Protein AF-A0A2Z6CTK1-F1 (afdb_monomer_lite)

pLDDT: mean 81.95, std 15.08, range [40.41, 98.69]

Radius of gyration: 24.87 Å; chains: 1; bounding box: 54×50×70 Å

Foldseek 3Di:
DDDLVNLLVVLLVLLVVVVVVLVVVVVVLVVVLVVLVPDDDPVSVVVNVVVVVVNVLVVQQSVLSNVLSVVSLRLQRDDDPSNVVVCVVPNLVVNLVSNVVSVVSVHHGDPVSVVSNVPPPDFPDAPQDPVVLVLLQQAAEEEAAAPQLCLVVSLLVSQVVNVVVQAQEEEEDQPDDLQQAAPHHYDHDLVRVLVVLVVLLVLLVVLVVCVVPDPDDLVVSQVPDRAYEYEYAALLCLLPRNPPVVSLQSSLVCQLPPCNSNNYHYYQYHHDQDCSSSSVYPPCVVSSQQGWYKYRDWDQDPVPRDIHHPQKIWIDHHRRNDTHIHGHDDDPDRDRHD

Structure (mmCIF, N/CA/C/O backbone):
data_AF-A0A2Z6CTK1-F1
#
_entry.id   AF-A0A2Z6CTK1-F1
#
loop_
_atom_site.group_PDB
_atom_site.id
_atom_site.type_symbol
_atom_site.label_atom_id
_atom_site.label_alt_id
_atom_site.label_comp_id
_atom_site.label_asym_id
_atom_site.label_entity_id
_atom_site.label_seq_id
_atom_site.pdbx_PDB_ins_code
_atom_site.Cartn_x
_atom_site.Cartn_y
_atom_site.Cartn_z
_atom_site.occupancy
_atom_site.B_iso_or_equiv
_atom_site.auth_seq_id
_atom_site.auth_comp_id
_atom_site.auth_asym_id
_atom_site.auth_atom_id
_atom_site.pdbx_PDB_model_num
ATOM 1 N N . MET A 1 1 ? -22.824 1.202 -32.731 1.00 66.12 1 MET A N 1
ATOM 2 C CA . MET A 1 1 ? -21.834 1.029 -31.651 1.00 66.12 1 MET A CA 1
ATOM 3 C C . MET A 1 1 ? -21.600 -0.467 -31.576 1.00 66.12 1 MET A C 1
ATOM 5 O O . MET A 1 1 ? -22.597 -1.174 -31.485 1.00 66.12 1 MET A O 1
ATOM 9 N N . ARG A 1 2 ? -20.366 -0.933 -31.802 1.00 81.44 2 ARG A N 1
ATOM 10 C CA . ARG A 1 2 ? -20.051 -2.375 -31.822 1.00 81.44 2 ARG A CA 1
ATOM 11 C C . ARG A 1 2 ? -20.089 -2.915 -30.396 1.00 81.44 2 ARG A C 1
ATOM 13 O O . ARG A 1 2 ? -19.702 -2.185 -29.480 1.00 81.44 2 ARG A O 1
ATOM 20 N N . ASP A 1 3 ? -20.575 -4.133 -30.204 1.00 83.19 3 ASP A N 1
ATOM 21 C CA . ASP A 1 3 ? -20.484 -4.786 -28.900 1.00 83.19 3 ASP A CA 1
ATOM 22 C C . ASP A 1 3 ? -19.032 -5.215 -28.625 1.00 83.19 3 ASP A C 1
ATOM 24 O O . ASP A 1 3 ? -18.192 -5.280 -29.523 1.00 83.19 3 ASP A O 1
ATOM 28 N N . LYS A 1 4 ? -18.707 -5.483 -27.360 1.00 76.06 4 LYS A N 1
ATOM 29 C CA . LYS A 1 4 ? -17.370 -5.925 -26.961 1.00 76.06 4 LYS A CA 1
ATOM 30 C C . LYS A 1 4 ? -16.999 -7.268 -27.605 1.00 76.06 4 LYS A C 1
ATOM 32 O O . LYS A 1 4 ? -15.831 -7.469 -27.917 1.00 76.06 4 LYS A O 1
ATOM 37 N N . SER A 1 5 ? -17.987 -8.128 -27.851 1.00 78.12 5 SER A N 1
ATOM 38 C CA . SER A 1 5 ? -17.834 -9.381 -28.600 1.00 78.12 5 SER A CA 1
ATOM 39 C C . SER A 1 5 ? -17.397 -9.142 -30.054 1.00 78.12 5 SER A C 1
ATOM 41 O O . SER A 1 5 ? -16.393 -9.705 -30.480 1.00 78.12 5 SER A O 1
ATOM 43 N N . ASP A 1 6 ? -18.033 -8.203 -30.765 1.00 85.12 6 ASP A N 1
ATOM 44 C CA . ASP A 1 6 ? -17.660 -7.830 -32.143 1.00 85.12 6 ASP A CA 1
ATOM 45 C C . ASP A 1 6 ? -16.203 -7.337 -32.245 1.00 85.12 6 ASP A C 1
ATOM 47 O O . ASP A 1 6 ? -15.507 -7.572 -33.235 1.00 85.12 6 ASP A O 1
ATOM 51 N N . TRP A 1 7 ? -15.730 -6.615 -31.224 1.00 86.62 7 TRP A N 1
ATOM 52 C CA . TRP A 1 7 ? -14.347 -6.140 -31.156 1.00 86.62 7 TRP A CA 1
ATOM 53 C C . TRP A 1 7 ? -13.349 -7.273 -30.918 1.00 86.62 7 TRP A C 1
ATOM 55 O O . TRP A 1 7 ? -12.262 -7.251 -31.495 1.00 86.62 7 TRP A O 1
ATOM 65 N N . GLN A 1 8 ? -13.71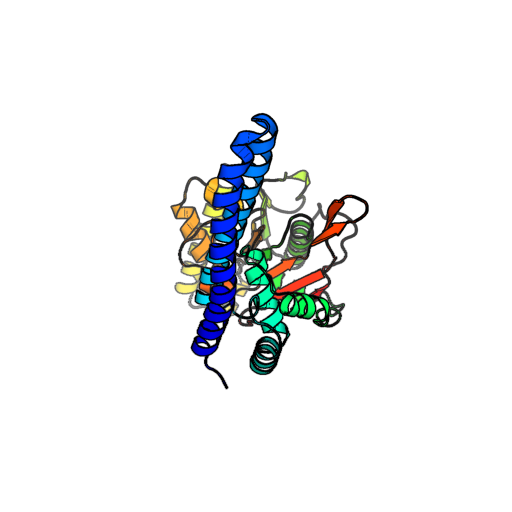6 -8.261 -30.100 1.00 86.38 8 GLN A N 1
ATOM 66 C CA . GLN A 1 8 ? -12.897 -9.449 -29.866 1.00 86.38 8 GLN A CA 1
ATOM 67 C C . GLN A 1 8 ? -12.755 -10.282 -31.138 1.00 86.38 8 GLN A C 1
ATOM 69 O O . GLN A 1 8 ? -11.632 -10.642 -31.479 1.00 86.38 8 GLN A O 1
ATOM 74 N N . ASP A 1 9 ? -13.848 -10.495 -31.873 1.00 84.00 9 ASP A N 1
ATOM 75 C CA . ASP A 1 9 ? -13.833 -11.236 -33.139 1.00 84.00 9 ASP A CA 1
ATOM 76 C C . ASP A 1 9 ? -12.917 -10.557 -34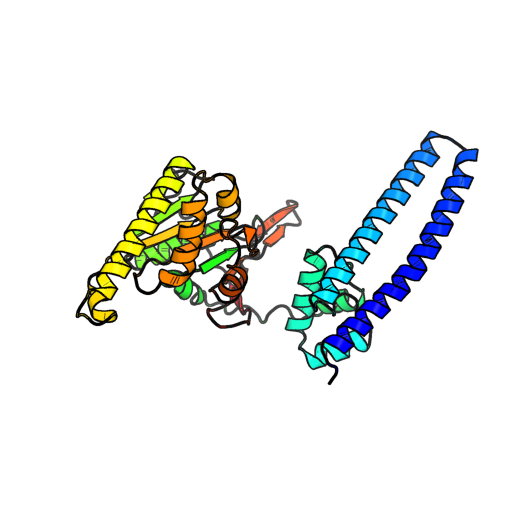.172 1.00 84.00 9 ASP A C 1
ATOM 78 O O . ASP A 1 9 ? -12.046 -11.196 -34.760 1.00 84.00 9 ASP A O 1
ATOM 82 N N . LEU A 1 10 ? -13.006 -9.228 -34.308 1.00 85.75 10 LEU A N 1
ATOM 83 C CA . LEU A 1 10 ? -12.128 -8.454 -35.196 1.00 85.75 10 LEU A CA 1
ATOM 84 C C . LEU A 1 10 ? -10.646 -8.516 -34.806 1.00 85.75 10 LEU A C 1
ATOM 86 O O . LEU A 1 10 ? -9.768 -8.520 -35.674 1.00 85.75 10 LEU A O 1
ATOM 90 N N . ALA A 1 11 ? -10.344 -8.525 -33.509 1.00 83.88 11 ALA A N 1
ATOM 91 C CA . ALA A 1 11 ? -8.974 -8.687 -33.042 1.00 83.88 11 ALA A CA 1
ATOM 92 C C . ALA A 1 11 ? -8.461 -10.109 -33.269 1.00 83.88 11 ALA A C 1
ATOM 94 O O . ALA A 1 11 ? -7.325 -10.268 -33.714 1.00 83.88 11 ALA A O 1
ATOM 95 N N . SER A 1 12 ? -9.289 -11.127 -33.034 1.00 84.12 12 SER A N 1
ATOM 96 C CA . SER A 1 12 ? -8.960 -12.520 -33.341 1.00 84.12 12 SER A CA 1
ATOM 97 C C . SER A 1 12 ? -8.665 -12.708 -34.830 1.00 84.12 12 SER A C 1
ATOM 99 O O . SER A 1 12 ? -7.650 -13.319 -35.172 1.00 84.12 12 SER A O 1
ATOM 101 N N . ASP A 1 13 ? -9.455 -12.094 -35.713 1.00 82.50 13 ASP A N 1
ATOM 102 C CA . ASP A 1 13 ? -9.222 -12.118 -37.159 1.00 82.50 13 ASP A CA 1
ATOM 103 C C . ASP A 1 13 ? -7.880 -11.457 -37.537 1.00 82.50 13 ASP A C 1
ATOM 105 O O . ASP A 1 13 ? -7.093 -12.045 -38.284 1.00 82.50 13 ASP A O 1
ATOM 109 N N . SER A 1 14 ? -7.555 -10.297 -36.946 1.00 78.31 14 SER A N 1
ATOM 110 C CA . SER A 1 14 ? -6.286 -9.566 -37.162 1.00 78.31 14 SER A CA 1
ATOM 111 C C . SER A 1 14 ? -5.042 -10.389 -36.780 1.00 78.31 14 SER A C 1
ATOM 113 O O . SER A 1 14 ? -3.997 -10.336 -37.449 1.00 78.31 14 SER A O 1
ATOM 115 N N . ILE A 1 15 ? -5.141 -11.194 -35.717 1.00 75.25 15 ILE A N 1
ATOM 116 C CA . ILE A 1 15 ? -4.056 -12.090 -35.298 1.00 75.25 15 ILE A CA 1
ATOM 117 C C . ILE A 1 15 ? -4.024 -13.355 -36.160 1.00 75.25 15 ILE A C 1
ATOM 119 O O . ILE A 1 15 ? -2.934 -13.826 -36.493 1.00 75.25 15 ILE A O 1
ATOM 123 N N . SER A 1 16 ? -5.176 -13.879 -36.588 1.00 68.00 16 SER A N 1
ATOM 124 C CA . SER A 1 16 ? -5.254 -15.075 -37.437 1.00 68.00 16 SER A CA 1
ATOM 125 C C . SER A 1 16 ? -4.576 -14.876 -38.803 1.00 68.00 16 SER A C 1
ATOM 127 O O . SER A 1 16 ? -3.823 -15.747 -39.249 1.00 68.00 16 SER A O 1
ATOM 129 N N . GLU A 1 17 ? -4.721 -13.696 -39.422 1.00 63.06 17 GLU A N 1
ATOM 130 C CA . GLU A 1 17 ? -4.018 -13.337 -40.664 1.00 63.06 17 GLU A CA 1
ATOM 131 C C . GLU A 1 17 ? -2.494 -13.287 -40.461 1.00 63.06 17 GLU A C 1
ATOM 133 O O . GLU A 1 17 ? -1.720 -13.753 -41.304 1.00 63.06 17 GLU A O 1
ATOM 138 N N . SER A 1 18 ? -2.053 -12.789 -39.303 1.00 59.19 18 SER A N 1
ATOM 139 C CA . SER A 1 18 ? -0.637 -12.760 -38.912 1.00 59.19 18 SER A CA 1
ATOM 140 C C . SER A 1 18 ? -0.103 -14.171 -38.588 1.00 59.19 18 SER A C 1
ATOM 142 O O . SER A 1 18 ? 1.049 -14.497 -38.889 1.00 59.19 18 SER A O 1
ATOM 144 N N . GLY A 1 19 ? -0.953 -15.049 -38.043 1.00 55.97 19 GLY A N 1
ATOM 145 C CA . GLY A 1 19 ? -0.671 -16.461 -37.770 1.00 55.97 19 GLY A CA 1
ATOM 146 C C . GLY A 1 19 ? -0.542 -17.319 -39.035 1.00 55.97 19 GLY A C 1
ATOM 147 O O . GLY A 1 19 ? 0.335 -18.182 -39.114 1.00 55.97 19 GLY A O 1
ATOM 148 N N . ALA A 1 20 ? -1.333 -17.044 -40.076 1.00 53.44 20 ALA A N 1
ATOM 149 C CA . ALA A 1 20 ? -1.211 -17.713 -41.375 1.00 53.44 20 ALA A CA 1
ATOM 150 C C . ALA A 1 20 ? 0.134 -17.401 -42.063 1.00 53.44 20 ALA A C 1
ATOM 152 O O . ALA A 1 20 ? 0.786 -18.291 -42.618 1.00 53.44 20 ALA A O 1
ATOM 153 N N . GLN A 1 21 ? 0.608 -16.155 -41.955 1.00 54.66 21 GLN A N 1
ATOM 154 C CA . GLN A 1 21 ? 1.947 -15.760 -42.410 1.00 54.66 21 GLN A CA 1
ATOM 155 C C . GLN A 1 21 ? 3.061 -16.431 -41.589 1.00 54.66 21 GLN A C 1
ATOM 157 O O . GLN A 1 21 ? 4.109 -16.786 -42.135 1.00 54.66 21 GLN A O 1
ATOM 162 N N . PHE A 1 22 ? 2.832 -16.664 -40.294 1.00 56.31 22 PHE A N 1
ATOM 163 C CA . PHE A 1 22 ? 3.753 -17.399 -39.427 1.00 56.31 22 PHE A CA 1
ATOM 164 C C . PHE A 1 22 ? 3.861 -18.886 -39.797 1.00 56.31 22 PHE A C 1
ATOM 166 O O . PHE A 1 22 ? 4.975 -19.406 -39.853 1.00 56.31 22 PHE A O 1
ATOM 173 N N . LEU A 1 23 ? 2.755 -19.564 -40.124 1.00 52.44 23 LEU A N 1
ATOM 174 C CA . LEU A 1 23 ? 2.779 -20.958 -40.597 1.00 52.44 23 LEU A CA 1
ATOM 175 C C . LEU A 1 23 ? 3.558 -21.110 -41.916 1.00 52.44 23 LEU A C 1
ATOM 177 O O . LEU A 1 23 ? 4.341 -22.050 -42.071 1.00 52.44 23 LEU A O 1
ATOM 181 N N . LEU A 1 24 ? 3.424 -20.146 -42.832 1.00 51.62 24 LEU A N 1
ATOM 182 C CA . LEU A 1 24 ? 4.237 -20.072 -44.051 1.00 51.62 24 LEU A CA 1
ATOM 183 C C . LEU A 1 24 ? 5.731 -19.877 -43.734 1.00 51.62 24 LEU A C 1
ATOM 185 O O . LEU A 1 24 ? 6.573 -20.599 -44.272 1.00 51.62 24 LEU A O 1
ATOM 189 N N . LEU A 1 25 ? 6.070 -18.986 -42.799 1.00 48.03 25 LEU 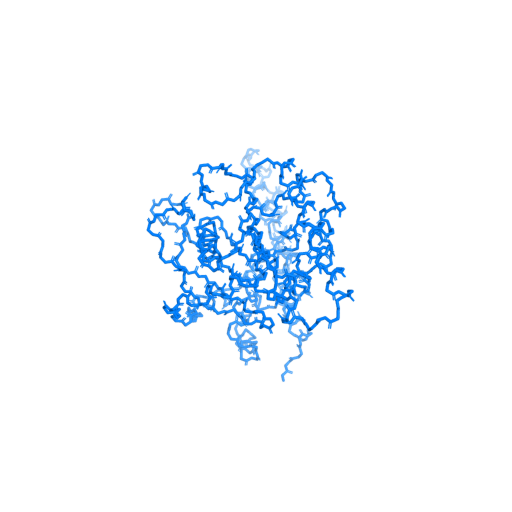A N 1
ATOM 190 C CA . LEU A 1 25 ? 7.444 -18.774 -42.321 1.00 48.03 25 LEU A CA 1
ATOM 191 C C . LEU A 1 25 ? 8.035 -20.020 -41.641 1.00 48.03 25 LEU A C 1
ATOM 193 O O . LEU A 1 25 ? 9.182 -20.372 -41.907 1.00 48.03 25 LEU A O 1
ATOM 197 N N . MET A 1 26 ? 7.253 -20.733 -40.829 1.00 49.78 26 MET A N 1
ATOM 198 C CA . MET A 1 26 ? 7.657 -21.989 -40.188 1.00 49.78 26 MET A CA 1
ATOM 199 C C . MET A 1 26 ? 7.898 -23.108 -41.205 1.00 49.78 26 MET A C 1
ATOM 201 O O . MET A 1 26 ? 8.836 -23.892 -41.043 1.00 49.78 26 MET A O 1
ATOM 205 N N . SER A 1 27 ? 7.113 -23.158 -42.285 1.00 50.22 27 SER A N 1
ATOM 206 C CA . SER A 1 27 ? 7.333 -24.110 -43.379 1.00 50.22 27 SER A CA 1
ATOM 207 C C . SER A 1 27 ? 8.619 -23.803 -44.165 1.00 50.22 27 SER A C 1
ATOM 209 O O . SER A 1 27 ? 9.390 -24.716 -44.465 1.00 50.22 27 SER A O 1
ATOM 211 N N . MET A 1 28 ? 8.932 -22.519 -44.387 1.00 50.12 28 MET A N 1
ATOM 212 C CA . MET A 1 28 ? 10.193 -22.073 -44.995 1.00 50.12 28 MET A CA 1
ATOM 213 C C . MET A 1 28 ? 11.411 -22.327 -44.098 1.00 50.12 28 MET A C 1
ATOM 215 O O . MET A 1 28 ? 12.441 -22.785 -44.583 1.00 50.12 28 MET A O 1
ATOM 219 N N . VAL A 1 29 ? 11.308 -22.061 -42.794 1.00 50.19 29 VAL A N 1
ATOM 220 C CA . VAL A 1 29 ? 12.385 -22.294 -41.813 1.00 50.19 29 VAL A CA 1
ATOM 221 C C . VAL A 1 29 ? 12.682 -23.783 -41.668 1.00 50.19 29 VAL A C 1
ATOM 223 O O . VAL A 1 29 ? 13.848 -24.173 -41.645 1.00 50.19 29 VAL A O 1
ATOM 226 N N . SER A 1 30 ? 11.645 -24.622 -41.661 1.00 52.75 30 SER A N 1
ATOM 227 C CA . SER A 1 30 ? 11.796 -26.083 -41.673 1.00 52.75 30 SER A CA 1
ATOM 228 C C . SER A 1 30 ? 12.491 -26.572 -42.956 1.00 52.75 30 SER A C 1
ATOM 230 O O . SER A 1 30 ? 13.345 -27.459 -42.893 1.00 52.75 30 SER A O 1
ATOM 232 N N . GLY A 1 31 ? 12.197 -25.944 -44.104 1.00 48.59 31 GLY A N 1
ATOM 233 C CA . GLY A 1 31 ? 12.878 -26.177 -45.385 1.00 48.59 31 GLY A CA 1
ATOM 234 C C . GLY A 1 31 ? 14.329 -25.673 -45.439 1.00 48.59 31 GLY A C 1
ATOM 235 O O . GLY A 1 31 ? 15.192 -26.325 -46.016 1.00 48.59 31 GLY A O 1
ATOM 236 N N . MET A 1 32 ? 14.648 -24.540 -44.805 1.00 48.91 32 MET A N 1
ATOM 237 C CA . MET A 1 32 ? 16.018 -24.001 -44.764 1.00 48.91 32 MET A CA 1
ATOM 238 C C . MET A 1 32 ? 16.910 -24.724 -43.750 1.00 48.91 32 MET A C 1
ATOM 240 O O . MET A 1 32 ? 18.093 -24.928 -44.021 1.00 48.91 32 MET A O 1
ATOM 244 N N . ALA A 1 33 ? 16.357 -25.173 -42.620 1.00 46.47 33 ALA A N 1
ATOM 245 C CA . ALA A 1 33 ? 17.077 -26.004 -41.658 1.00 46.47 33 ALA A CA 1
ATOM 246 C C . ALA A 1 33 ? 17.505 -27.344 -42.279 1.00 46.47 33 ALA A C 1
ATOM 248 O O . ALA A 1 33 ? 18.597 -27.820 -41.986 1.00 46.47 33 ALA A O 1
ATOM 249 N N . THR A 1 34 ? 16.710 -27.913 -43.193 1.00 50.97 34 THR A N 1
ATOM 250 C CA . THR A 1 34 ? 17.092 -29.120 -43.949 1.00 50.97 34 THR A CA 1
ATOM 251 C C . THR A 1 34 ? 18.193 -28.855 -44.982 1.00 50.97 34 THR A C 1
ATOM 253 O O . THR A 1 34 ? 19.044 -29.718 -45.185 1.00 50.97 34 THR A O 1
ATOM 256 N N . VAL A 1 35 ? 18.246 -27.662 -45.585 1.00 48.88 35 VAL A N 1
ATOM 257 C CA . VAL A 1 35 ? 19.277 -27.288 -46.577 1.00 48.88 35 VAL A CA 1
ATOM 258 C C . VAL A 1 35 ? 20.602 -26.862 -45.920 1.00 48.88 35 VAL A C 1
ATOM 260 O O . VAL A 1 35 ? 21.671 -27.134 -46.457 1.00 48.88 35 VAL A O 1
ATOM 263 N N . ALA A 1 36 ? 20.582 -26.269 -44.722 1.00 44.59 36 ALA A N 1
ATOM 264 C CA . ALA A 1 36 ? 21.798 -25.852 -44.009 1.00 44.59 36 ALA A CA 1
ATOM 265 C C . ALA A 1 36 ? 22.657 -27.024 -43.477 1.00 44.59 36 ALA A C 1
ATOM 267 O O . ALA A 1 36 ? 23.830 -26.829 -43.143 1.00 44.59 36 ALA A O 1
ATOM 268 N N . PHE A 1 37 ? 22.119 -28.250 -43.450 1.00 47.16 37 PHE A N 1
ATOM 269 C CA . PHE A 1 37 ? 22.859 -29.460 -43.066 1.00 47.16 37 PHE A CA 1
ATOM 270 C C . PHE A 1 37 ? 23.948 -29.881 -44.074 1.00 47.16 37 PHE A C 1
ATOM 272 O O . PHE A 1 37 ? 24.738 -30.769 -43.761 1.00 47.16 37 PHE A O 1
ATOM 279 N N . THR A 1 38 ? 24.052 -29.246 -45.250 1.00 52.81 38 THR A N 1
ATOM 280 C CA . THR A 1 38 ? 25.016 -29.642 -46.296 1.00 52.81 38 THR A CA 1
ATOM 281 C C . THR A 1 38 ? 26.326 -28.836 -46.324 1.00 52.81 38 THR A C 1
ATOM 283 O O . THR A 1 38 ? 27.149 -29.095 -47.197 1.00 52.81 38 THR A O 1
ATOM 286 N N . GLY A 1 39 ? 26.547 -27.862 -45.421 1.00 55.59 39 GLY A N 1
ATOM 287 C CA . GLY A 1 39 ? 27.652 -26.887 -45.561 1.00 55.59 39 GLY A CA 1
ATOM 288 C C . GLY A 1 39 ? 28.666 -26.766 -44.413 1.00 55.59 39 GLY A C 1
ATOM 289 O O . GLY A 1 39 ? 29.862 -26.683 -44.672 1.00 55.59 39 GLY A O 1
ATOM 290 N N . SER A 1 40 ? 28.240 -26.731 -43.144 1.00 51.88 40 SER A N 1
ATOM 291 C CA . SER A 1 40 ? 29.130 -26.829 -41.967 1.00 51.88 40 SER A CA 1
ATOM 292 C C . SER A 1 40 ? 28.310 -26.990 -40.678 1.00 51.88 40 SER A C 1
ATOM 294 O O . SER A 1 40 ? 27.422 -26.191 -40.380 1.00 51.88 40 SER A O 1
ATOM 296 N N . ILE A 1 41 ? 28.605 -28.038 -39.903 1.00 53.47 41 ILE A N 1
ATOM 297 C CA . ILE A 1 41 ? 27.818 -28.464 -38.728 1.00 53.47 41 ILE A CA 1
ATOM 298 C C . ILE A 1 41 ? 27.687 -27.368 -37.640 1.00 53.47 41 ILE A C 1
ATOM 300 O O . ILE A 1 41 ? 26.584 -27.195 -37.122 1.00 53.47 41 ILE A O 1
ATOM 304 N N . PRO A 1 42 ? 28.728 -26.576 -37.298 1.00 56.78 42 PRO A N 1
ATOM 305 C CA . PRO A 1 42 ? 28.611 -25.597 -36.211 1.00 56.78 42 PRO A CA 1
ATOM 306 C C . PRO A 1 42 ? 27.723 -24.389 -36.552 1.00 56.78 42 PRO A C 1
ATOM 308 O O . PRO A 1 42 ? 26.970 -23.921 -35.702 1.00 56.78 42 PRO A O 1
ATOM 311 N N . GLY A 1 43 ? 27.776 -23.894 -37.795 1.00 50.50 43 GLY A N 1
ATOM 312 C CA . GLY A 1 43 ? 26.994 -22.727 -38.225 1.00 50.50 43 GLY A CA 1
ATOM 313 C C . GLY A 1 43 ? 25.504 -23.036 -38.383 1.00 50.50 43 GLY A C 1
ATOM 314 O O . GLY A 1 43 ? 24.659 -22.243 -37.968 1.00 50.50 43 GLY A O 1
ATOM 315 N N . GLY A 1 44 ? 25.180 -24.224 -38.906 1.00 51.31 44 GLY A N 1
ATOM 316 C CA . GLY A 1 44 ? 23.797 -24.683 -39.057 1.00 51.31 44 GLY A CA 1
ATOM 317 C C . GLY A 1 44 ? 23.063 -24.840 -37.722 1.00 51.31 44 GLY A C 1
ATOM 318 O O . GLY A 1 44 ? 21.891 -24.483 -37.625 1.00 51.31 44 GLY A O 1
ATOM 319 N N . LEU A 1 45 ? 23.756 -25.291 -36.669 1.00 55.06 45 LEU A N 1
ATOM 320 C CA . LEU A 1 45 ? 23.174 -25.435 -35.329 1.00 55.06 45 LEU A CA 1
ATOM 321 C C . LEU A 1 45 ? 22.877 -24.086 -34.659 1.00 55.06 45 LEU A C 1
ATOM 323 O O . LEU A 1 45 ? 21.851 -23.955 -33.996 1.00 55.06 45 LEU A O 1
ATOM 327 N N . ILE A 1 46 ? 23.728 -23.073 -34.856 1.00 58.72 46 ILE A N 1
ATOM 328 C CA . ILE A 1 46 ? 23.512 -21.728 -34.295 1.00 58.72 46 ILE A CA 1
ATOM 329 C C . ILE A 1 46 ? 22.318 -21.051 -34.972 1.00 58.72 46 ILE A C 1
ATOM 331 O O . ILE A 1 46 ? 21.422 -20.550 -34.291 1.00 58.72 46 ILE A O 1
ATOM 335 N N . VAL A 1 47 ? 22.273 -21.073 -36.307 1.00 57.97 47 VAL A N 1
ATOM 336 C CA . VAL A 1 47 ? 21.161 -20.486 -37.069 1.00 57.97 47 VAL A CA 1
ATOM 337 C C . VAL A 1 47 ? 19.862 -21.247 -36.791 1.00 57.97 47 VAL A C 1
ATOM 339 O O . VAL A 1 47 ? 18.835 -20.624 -36.536 1.00 57.97 47 VAL A O 1
ATOM 342 N N . GLY A 1 48 ? 19.909 -22.582 -36.747 1.00 56.22 48 GLY A N 1
ATOM 343 C CA . GLY A 1 48 ? 18.762 -23.416 -36.387 1.00 56.22 48 GLY A CA 1
ATOM 344 C C . GLY A 1 48 ? 18.242 -23.132 -34.976 1.00 56.22 48 GLY A C 1
ATOM 345 O O . GLY A 1 48 ? 17.042 -22.940 -34.795 1.00 56.22 48 GLY A O 1
ATOM 346 N N . GLY A 1 49 ? 19.132 -23.024 -33.985 1.00 58.16 49 GLY A N 1
ATOM 347 C CA . GLY A 1 49 ? 18.767 -22.687 -32.606 1.00 58.16 49 GLY A CA 1
ATOM 348 C C . GLY A 1 49 ? 18.142 -21.295 -32.473 1.00 58.16 49 GLY A C 1
ATOM 349 O O . GLY A 1 49 ? 17.133 -21.137 -31.786 1.00 58.16 49 GLY A O 1
ATOM 350 N N . TRP A 1 50 ? 18.681 -20.296 -33.178 1.00 60.81 50 TRP A N 1
ATOM 351 C CA . TRP A 1 50 ? 18.119 -18.942 -33.204 1.00 60.81 50 TRP A CA 1
ATOM 352 C C . TRP A 1 50 ? 16.730 -18.895 -33.857 1.00 60.81 50 TRP A C 1
ATOM 354 O O . TRP A 1 50 ? 15.823 -18.251 -33.332 1.00 60.81 50 TRP A O 1
ATOM 364 N N . LEU A 1 51 ? 16.526 -19.632 -34.954 1.00 57.06 51 LEU A N 1
ATOM 365 C CA . LEU A 1 51 ? 15.226 -19.728 -35.625 1.00 57.06 51 LEU A CA 1
ATOM 366 C C . LEU A 1 51 ? 14.173 -20.434 -34.756 1.00 57.06 51 LEU A C 1
ATOM 368 O O . LEU A 1 51 ? 13.034 -19.975 -34.688 1.00 57.06 51 LEU A O 1
ATOM 372 N N . VAL A 1 52 ? 14.552 -21.498 -34.039 1.00 62.81 52 VAL A N 1
ATOM 373 C CA . VAL A 1 52 ? 13.673 -22.165 -33.061 1.00 62.81 52 VAL A CA 1
ATOM 374 C C . VAL A 1 52 ? 13.320 -21.221 -31.911 1.00 62.81 52 VAL A C 1
ATOM 376 O O . VAL A 1 52 ? 12.157 -21.136 -31.523 1.00 62.81 52 VAL A O 1
ATOM 379 N N . HIS A 1 53 ? 14.289 -20.462 -31.397 1.00 66.75 53 HIS A N 1
ATOM 380 C CA . HIS A 1 53 ? 14.039 -19.466 -30.356 1.00 66.75 53 HIS A CA 1
ATOM 381 C C . HIS A 1 53 ? 13.049 -18.382 -30.817 1.00 66.75 53 HIS A C 1
ATOM 383 O O . HIS A 1 53 ? 12.106 -18.065 -30.092 1.00 66.75 53 HIS A O 1
ATOM 389 N N . LEU A 1 54 ? 13.207 -17.860 -32.039 1.00 64.44 54 LEU A N 1
ATOM 390 C CA . LEU A 1 54 ? 12.265 -16.902 -32.628 1.00 64.44 54 LEU A CA 1
ATOM 391 C C . LEU A 1 54 ? 10.860 -17.486 -32.802 1.00 64.44 54 LEU A C 1
ATOM 393 O O . LEU A 1 54 ? 9.875 -16.795 -32.542 1.00 64.44 54 LEU A O 1
ATOM 397 N N . ALA A 1 55 ? 10.762 -18.750 -33.218 1.00 59.97 55 ALA A N 1
ATOM 398 C CA . ALA A 1 55 ? 9.488 -19.443 -33.362 1.00 59.97 55 ALA A CA 1
ATOM 399 C C . ALA A 1 55 ? 8.769 -19.605 -32.015 1.00 59.97 55 ALA A C 1
ATOM 401 O O . ALA A 1 55 ? 7.578 -19.317 -31.923 1.00 59.97 55 ALA A O 1
ATOM 402 N N . ILE A 1 56 ? 9.495 -20.000 -30.963 1.00 64.50 56 ILE A N 1
ATOM 403 C CA . ILE A 1 56 ? 8.955 -20.122 -29.600 1.00 64.50 56 ILE A CA 1
ATOM 404 C C . ILE A 1 56 ? 8.497 -18.758 -29.078 1.00 64.50 56 ILE A C 1
ATOM 406 O O . ILE A 1 56 ? 7.402 -18.651 -28.529 1.00 64.50 56 ILE A O 1
ATOM 410 N N . LYS A 1 57 ? 9.303 -17.708 -29.282 1.00 69.88 57 LYS A N 1
ATOM 411 C CA . LYS A 1 57 ? 8.957 -16.347 -28.859 1.00 69.88 57 LYS A CA 1
ATOM 412 C C . LYS A 1 57 ? 7.662 -15.868 -29.524 1.00 69.88 57 LYS A C 1
ATOM 414 O O . LYS A 1 57 ? 6.744 -15.456 -28.823 1.00 69.88 57 LYS A O 1
ATOM 419 N N . ARG A 1 58 ? 7.543 -16.017 -30.848 1.00 66.69 58 ARG A N 1
ATOM 420 C CA . ARG A 1 58 ? 6.319 -15.651 -31.584 1.00 66.69 58 ARG A CA 1
ATOM 421 C C . ARG A 1 58 ? 5.106 -16.505 -31.215 1.00 66.69 58 ARG A C 1
ATOM 423 O O . ARG A 1 58 ? 4.000 -15.982 -31.155 1.00 66.69 58 ARG A O 1
ATOM 430 N N . ALA A 1 59 ? 5.291 -17.798 -30.942 1.00 65.75 59 ALA A N 1
ATOM 431 C CA . ALA A 1 59 ? 4.205 -18.658 -30.473 1.00 65.75 59 ALA A CA 1
ATOM 432 C C . ALA A 1 59 ? 3.687 -18.212 -29.095 1.00 65.75 59 ALA A C 1
ATOM 434 O O . ALA A 1 59 ? 2.479 -18.188 -28.870 1.00 65.75 59 ALA A O 1
ATOM 435 N N . SER A 1 60 ? 4.589 -17.806 -28.196 1.00 69.06 60 SER A N 1
ATOM 436 C CA . SER A 1 60 ? 4.212 -17.225 -26.906 1.00 69.06 60 SER A CA 1
ATOM 437 C C . SER A 1 60 ? 3.451 -15.909 -27.077 1.00 69.06 60 SER A C 1
ATOM 439 O O . SER A 1 60 ? 2.432 -15.721 -26.423 1.00 69.06 60 SER A O 1
ATOM 441 N N . GLU A 1 61 ? 3.911 -15.019 -27.962 1.00 72.31 61 GLU A N 1
ATOM 442 C CA . GLU A 1 61 ? 3.240 -13.744 -28.263 1.00 72.31 61 GLU A CA 1
ATOM 443 C C . GLU A 1 61 ? 1.817 -13.972 -28.808 1.00 72.31 61 GLU A C 1
ATOM 445 O O . GLU A 1 61 ? 0.881 -13.299 -28.375 1.00 72.31 61 GLU A O 1
ATOM 450 N N . TYR A 1 62 ? 1.630 -14.962 -29.689 1.00 73.62 62 TYR A N 1
ATOM 451 C CA . TYR A 1 62 ? 0.316 -15.348 -30.221 1.00 73.62 62 TYR A CA 1
ATOM 452 C C . TYR A 1 62 ? -0.635 -15.827 -29.112 1.00 73.62 62 TYR A C 1
ATOM 454 O O . TYR A 1 62 ? -1.746 -15.316 -28.981 1.00 73.62 62 TYR A O 1
ATOM 462 N N . VAL A 1 63 ? -0.184 -16.768 -28.274 1.00 72.06 63 VAL A N 1
ATOM 463 C CA . VAL A 1 63 ? -0.991 -17.317 -27.169 1.00 72.06 63 VAL A CA 1
ATOM 464 C C . VAL A 1 63 ? -1.359 -16.229 -26.159 1.00 72.06 63 VAL A C 1
ATOM 466 O O . VAL A 1 63 ? -2.505 -16.154 -25.717 1.00 72.06 63 VAL A O 1
ATOM 469 N N . ASN A 1 64 ? -0.409 -15.358 -25.815 1.00 78.12 64 ASN A N 1
ATOM 470 C CA . ASN A 1 64 ? -0.652 -14.242 -24.904 1.00 78.12 64 ASN A CA 1
ATOM 471 C C . ASN A 1 64 ? -1.696 -13.275 -25.472 1.00 78.12 64 ASN A C 1
ATOM 473 O O . ASN A 1 64 ? -2.575 -12.830 -24.735 1.00 78.12 64 ASN A O 1
ATOM 477 N N . SER A 1 65 ? -1.648 -13.019 -26.780 1.00 80.06 65 SER A N 1
ATOM 478 C CA . SER A 1 65 ? -2.589 -12.120 -27.445 1.00 80.06 65 SER A CA 1
ATOM 479 C C . SER A 1 65 ? -4.003 -12.717 -27.527 1.00 80.06 65 SER A C 1
ATOM 481 O O . SER A 1 65 ? -4.969 -12.002 -27.278 1.00 80.06 65 SER A O 1
ATOM 483 N N . GLU A 1 66 ? -4.166 -14.030 -27.749 1.00 77.75 66 GLU A N 1
ATOM 484 C CA . GLU A 1 66 ? -5.486 -14.684 -27.637 1.00 77.75 66 GLU A CA 1
ATOM 485 C C . GLU A 1 66 ? -6.052 -14.602 -26.211 1.00 77.75 66 GLU A C 1
ATOM 487 O O . GLU A 1 66 ? -7.233 -14.303 -26.016 1.00 77.75 66 GLU A O 1
ATOM 492 N N . ILE A 1 67 ? -5.207 -14.809 -25.195 1.00 75.06 67 ILE A N 1
ATOM 493 C CA . ILE A 1 67 ? -5.604 -14.660 -23.787 1.00 75.06 67 ILE A CA 1
ATOM 494 C C . ILE A 1 67 ? -6.007 -13.209 -23.488 1.00 75.06 67 ILE A C 1
ATOM 496 O O . ILE A 1 67 ? -6.981 -12.978 -22.767 1.00 75.06 67 ILE A O 1
ATOM 500 N N . ALA A 1 68 ? -5.276 -12.231 -24.025 1.00 76.56 68 ALA A N 1
ATOM 501 C CA . ALA A 1 68 ? -5.572 -10.811 -23.868 1.00 76.56 68 ALA A CA 1
ATOM 502 C C . ALA A 1 68 ? -6.902 -10.434 -24.543 1.00 76.56 68 ALA A C 1
ATOM 504 O O . ALA A 1 68 ? -7.756 -9.820 -23.897 1.00 76.56 68 ALA A O 1
ATOM 505 N N . ILE A 1 69 ? -7.144 -10.895 -25.775 1.00 84.88 69 ILE A N 1
ATOM 506 C CA . ILE A 1 69 ? -8.417 -10.695 -26.484 1.00 84.88 69 ILE A CA 1
ATOM 507 C C . ILE A 1 69 ? -9.575 -11.329 -25.714 1.00 84.88 69 ILE A C 1
ATOM 509 O O . ILE A 1 69 ? -10.590 -10.668 -25.494 1.00 84.88 69 ILE A O 1
ATOM 513 N N . ALA A 1 70 ? -9.424 -12.560 -25.217 1.00 74.19 70 ALA A N 1
ATOM 514 C CA . ALA A 1 70 ? -10.457 -13.233 -24.425 1.00 74.19 70 ALA A CA 1
ATOM 515 C C . ALA A 1 70 ? -10.803 -12.473 -23.129 1.00 74.19 70 ALA A C 1
ATOM 517 O O . ALA A 1 70 ? -11.932 -12.537 -22.642 1.00 74.19 70 ALA A O 1
ATOM 518 N N . ARG A 1 71 ? -9.849 -11.705 -22.584 1.00 79.56 71 ARG A N 1
ATOM 519 C CA . ARG A 1 71 ? -10.044 -10.798 -21.436 1.00 79.56 71 ARG A CA 1
ATOM 520 C C . ARG A 1 71 ? -10.604 -9.428 -21.826 1.00 79.56 71 ARG A C 1
ATOM 522 O O . ARG A 1 71 ? -10.884 -8.612 -20.950 1.00 79.56 71 ARG A O 1
ATOM 529 N N . GLY A 1 72 ? -10.790 -9.181 -23.117 1.00 78.81 72 GLY A N 1
ATOM 530 C CA . GLY A 1 72 ? -11.307 -7.931 -23.655 1.00 78.81 72 GLY A CA 1
ATOM 531 C C . GLY A 1 72 ? -10.254 -6.841 -23.823 1.00 78.81 72 GLY A C 1
ATOM 532 O O . GLY A 1 72 ? -10.644 -5.690 -23.977 1.00 78.81 72 GLY A O 1
ATOM 533 N N . LEU A 1 73 ? -8.962 -7.185 -23.788 1.00 85.06 73 LEU A N 1
ATOM 534 C CA . LEU A 1 73 ? -7.848 -6.292 -24.115 1.00 85.06 73 LEU A CA 1
ATOM 535 C C . LEU A 1 73 ? -7.618 -6.353 -25.624 1.00 85.06 73 LEU A C 1
ATOM 537 O O . LEU A 1 73 ? -6.733 -7.041 -26.117 1.00 85.06 73 LEU A O 1
ATOM 541 N N . VAL A 1 74 ? -8.482 -5.688 -26.372 1.00 89.62 74 VAL A N 1
ATOM 542 C CA . VAL A 1 74 ? -8.523 -5.741 -27.837 1.00 89.62 74 VAL A CA 1
ATOM 543 C C . VAL A 1 74 ? -7.545 -4.773 -28.537 1.00 89.62 74 VAL A C 1
ATOM 545 O O . VAL A 1 74 ? -6.937 -5.177 -29.532 1.00 89.62 74 VAL A O 1
ATOM 548 N N . PRO A 1 75 ? -7.332 -3.522 -28.076 1.00 89.19 75 PRO A N 1
ATOM 549 C CA . PRO A 1 75 ? -6.756 -2.482 -28.933 1.00 89.19 75 PRO A CA 1
ATOM 550 C C . PRO A 1 75 ? -5.294 -2.706 -29.336 1.00 89.19 75 PRO A C 1
ATOM 552 O O . PRO A 1 75 ? -4.888 -2.223 -30.388 1.00 89.19 75 PRO A O 1
ATOM 555 N N . HIS A 1 76 ? -4.531 -3.504 -28.583 1.00 87.81 76 HIS A N 1
ATOM 556 C CA . HIS A 1 76 ? -3.126 -3.811 -28.881 1.00 87.81 76 HIS A CA 1
ATOM 557 C C . HIS A 1 76 ? -2.880 -4.463 -30.253 1.00 87.81 76 HIS A C 1
ATOM 559 O O . HIS A 1 76 ? -1.772 -4.366 -30.774 1.00 87.81 76 HIS A O 1
ATOM 565 N N . VAL A 1 77 ? -3.892 -5.095 -30.861 1.00 89.19 77 VAL A N 1
ATOM 566 C CA . VAL A 1 77 ? -3.788 -5.724 -32.194 1.00 89.19 77 VAL A CA 1
ATOM 567 C C . VAL A 1 77 ? -4.650 -5.068 -33.271 1.00 89.19 77 VAL A C 1
ATOM 569 O O . VAL A 1 77 ? -4.609 -5.486 -34.436 1.00 89.19 77 VAL A O 1
ATOM 572 N N . LEU A 1 78 ? -5.424 -4.039 -32.913 1.00 89.31 78 LEU A N 1
ATOM 573 C CA . LEU A 1 78 ? -6.201 -3.273 -33.882 1.00 89.31 78 LEU A CA 1
ATOM 574 C C . LEU A 1 78 ? -5.271 -2.386 -34.719 1.00 89.31 78 LEU A C 1
ATOM 576 O O . LEU A 1 78 ? -4.200 -1.972 -34.274 1.00 89.31 78 LEU A O 1
ATOM 580 N N . LYS A 1 79 ? -5.682 -2.125 -35.962 1.00 89.19 79 LYS A N 1
ATOM 581 C CA . LYS A 1 79 ? -4.927 -1.336 -36.944 1.00 89.19 79 LYS A CA 1
ATOM 582 C C . LYS A 1 79 ? -5.837 -0.329 -37.644 1.00 89.19 79 LYS A C 1
ATOM 584 O O . LYS A 1 79 ? -7.039 -0.570 -37.810 1.00 89.19 79 LYS A O 1
ATOM 589 N N . GLY A 1 80 ? -5.260 0.788 -38.073 1.00 88.31 80 GLY A N 1
ATOM 590 C CA . GLY A 1 80 ? -5.881 1.816 -38.896 1.00 88.31 80 GLY A CA 1
ATOM 591 C C . GLY A 1 80 ? -7.228 2.299 -38.358 1.00 88.31 80 GLY A C 1
ATOM 592 O O . GLY A 1 80 ? -7.340 2.819 -37.250 1.00 88.31 80 GLY A O 1
ATOM 593 N N . GLN A 1 81 ? -8.273 2.147 -39.171 1.00 86.19 81 GLN A N 1
ATOM 594 C CA . GLN A 1 81 ? -9.601 2.671 -38.859 1.00 86.19 81 GLN A CA 1
ATOM 595 C C . GLN A 1 81 ? -10.287 1.934 -37.698 1.00 86.19 81 GLN A C 1
ATOM 597 O O . GLN A 1 81 ? -11.024 2.562 -36.945 1.00 86.19 81 GLN A O 1
ATOM 602 N N . ASN A 1 82 ? -9.996 0.645 -37.493 1.00 88.31 82 ASN A N 1
ATOM 603 C CA . ASN A 1 82 ? -10.571 -0.121 -36.383 1.00 88.31 82 ASN A CA 1
ATOM 604 C C . ASN A 1 82 ? -10.067 0.384 -35.025 1.00 88.31 82 ASN A C 1
ATOM 606 O O . ASN A 1 82 ? -10.857 0.490 -34.093 1.00 88.31 82 ASN A O 1
ATOM 610 N N . LEU A 1 83 ? -8.782 0.746 -34.929 1.00 87.88 83 LEU A N 1
ATOM 611 C CA . LEU A 1 83 ? -8.221 1.331 -33.710 1.00 87.88 83 LEU A CA 1
ATOM 612 C C . LEU A 1 83 ? -8.843 2.706 -33.423 1.00 87.88 83 LEU A C 1
ATOM 614 O O . LEU A 1 83 ? -9.289 2.954 -32.309 1.00 87.88 83 LEU A O 1
ATOM 618 N N . LYS A 1 84 ? -8.978 3.557 -34.448 1.00 86.38 84 LYS A N 1
ATOM 619 C CA . LYS A 1 84 ? -9.614 4.884 -34.322 1.00 86.38 84 LYS A CA 1
ATOM 620 C C . LYS A 1 84 ? -11.093 4.807 -33.937 1.00 86.38 84 LYS A C 1
ATOM 622 O O . LYS A 1 84 ? -11.597 5.649 -33.198 1.00 86.38 84 LYS A O 1
ATOM 627 N N . GLU A 1 85 ? -11.818 3.817 -34.451 1.00 87.31 85 GLU A N 1
ATOM 628 C CA . GLU A 1 85 ? -13.220 3.586 -34.094 1.00 87.31 85 GLU A CA 1
ATOM 629 C C . GLU A 1 85 ? -13.366 3.059 -32.661 1.00 87.31 85 GLU A C 1
ATOM 631 O O . GLU A 1 85 ? -14.277 3.494 -31.952 1.00 87.31 85 GLU A O 1
ATOM 636 N N . TYR A 1 86 ? -12.452 2.189 -32.220 1.00 84.62 86 TYR A N 1
ATOM 637 C CA . TYR A 1 86 ? -12.381 1.716 -30.836 1.00 84.62 86 TYR A CA 1
ATOM 638 C C . TYR A 1 86 ? -12.084 2.869 -29.871 1.00 84.62 86 TYR A C 1
ATOM 640 O O . TYR A 1 86 ? -12.820 3.080 -28.907 1.00 84.62 86 TYR A O 1
ATOM 648 N N . GLU A 1 87 ? -11.075 3.678 -30.194 1.00 84.62 87 GLU A N 1
ATOM 649 C CA . GLU A 1 87 ? -10.692 4.879 -29.450 1.00 84.62 87 GLU A CA 1
ATOM 650 C C . GLU A 1 87 ? -11.860 5.864 -29.335 1.00 84.62 87 GLU A C 1
ATOM 652 O O . GLU A 1 87 ? -12.183 6.336 -28.248 1.00 84.62 87 GLU A O 1
ATOM 657 N N . LYS A 1 88 ? -12.574 6.125 -30.435 1.00 84.69 88 LYS A N 1
ATOM 658 C CA . LYS A 1 88 ? -13.756 6.997 -30.431 1.00 84.69 88 LYS A CA 1
ATOM 659 C C . LYS A 1 88 ? -14.894 6.452 -29.562 1.00 84.69 88 LYS A C 1
ATOM 661 O O . LYS A 1 88 ? -15.700 7.233 -29.058 1.00 84.69 88 LYS A O 1
ATOM 666 N N . GLN A 1 89 ? -15.003 5.130 -29.433 1.00 83.69 89 GLN A N 1
ATOM 667 C CA . GLN A 1 89 ? -16.071 4.475 -28.684 1.00 83.69 89 GLN A CA 1
ATOM 668 C C . GLN A 1 89 ? -15.781 4.406 -27.177 1.00 83.69 89 GLN A C 1
ATOM 670 O O . GLN A 1 89 ? -16.705 4.604 -26.387 1.00 83.69 89 GLN A O 1
ATOM 675 N N . TYR A 1 90 ? -14.536 4.134 -26.782 1.00 80.88 90 TYR A N 1
ATOM 676 C CA . TYR A 1 90 ? -14.157 3.890 -25.382 1.00 80.88 90 TYR A CA 1
ATOM 677 C C . TYR A 1 90 ? -13.270 4.980 -24.767 1.00 80.88 90 TYR A C 1
ATOM 679 O O . TYR A 1 90 ? -13.105 5.014 -23.550 1.00 80.88 90 TYR A O 1
ATOM 687 N N . GLY A 1 91 ? -12.754 5.898 -25.580 1.00 77.81 91 GLY A N 1
ATOM 688 C CA . GLY A 1 91 ? -11.835 6.957 -25.176 1.00 77.81 91 GLY A CA 1
ATOM 689 C C . GLY A 1 91 ? -10.367 6.547 -25.307 1.00 77.81 91 GLY A C 1
ATOM 690 O O . GLY A 1 91 ? -10.004 5.376 -25.155 1.00 77.81 91 GLY A O 1
ATOM 691 N N . ILE A 1 92 ? -9.511 7.538 -25.569 1.00 79.50 92 ILE A N 1
ATOM 692 C CA . ILE A 1 92 ? -8.066 7.352 -25.756 1.00 79.50 92 ILE A CA 1
ATOM 693 C C . ILE A 1 92 ? -7.376 6.789 -24.508 1.00 79.50 92 ILE A C 1
ATOM 695 O O . ILE A 1 92 ? -6.534 5.909 -24.627 1.00 79.50 92 ILE A O 1
ATOM 699 N N . GLU A 1 93 ? -7.793 7.201 -23.308 1.00 70.56 93 GLU A N 1
ATOM 700 C CA . GLU A 1 93 ? -7.194 6.749 -22.042 1.00 70.56 93 GLU A CA 1
ATOM 701 C C . GLU A 1 93 ? -7.446 5.258 -21.773 1.00 70.56 93 GLU A C 1
ATOM 703 O O . GLU A 1 93 ? -6.530 4.519 -21.409 1.00 70.56 93 GLU A O 1
ATOM 708 N N . VAL A 1 94 ? -8.682 4.795 -22.001 1.00 76.81 94 VAL A N 1
ATOM 709 C CA . VAL A 1 94 ? -9.049 3.375 -21.874 1.00 76.81 94 VAL A CA 1
ATOM 710 C C . VAL A 1 94 ? -8.303 2.552 -22.917 1.00 76.81 94 VAL A C 1
ATOM 712 O O . VAL A 1 94 ? -7.763 1.495 -22.601 1.00 76.81 94 VAL A O 1
ATOM 715 N N . THR A 1 95 ? -8.220 3.072 -24.140 1.00 80.00 95 THR A N 1
ATOM 716 C CA . THR A 1 95 ? -7.530 2.420 -25.256 1.00 80.00 95 THR A CA 1
ATOM 717 C C . THR A 1 95 ? -6.035 2.264 -24.968 1.00 80.00 95 THR A C 1
ATOM 719 O O . THR A 1 95 ? -5.520 1.155 -25.068 1.00 80.00 95 THR A O 1
ATOM 722 N N . ALA A 1 96 ? -5.356 3.326 -24.524 1.00 78.94 96 ALA A N 1
ATOM 723 C CA . ALA A 1 96 ? -3.943 3.298 -24.144 1.00 78.94 96 ALA A CA 1
ATOM 724 C C . ALA A 1 96 ? -3.679 2.337 -22.973 1.00 78.94 96 ALA A C 1
ATOM 726 O O . ALA A 1 96 ? -2.806 1.478 -23.068 1.00 78.94 96 ALA A O 1
ATOM 727 N N . THR A 1 97 ? -4.500 2.393 -21.917 1.00 76.25 97 THR A N 1
ATOM 728 C CA . THR A 1 97 ? -4.369 1.499 -20.752 1.00 76.25 97 THR A CA 1
ATOM 729 C C . THR A 1 97 ? -4.509 0.025 -21.144 1.00 76.25 97 THR A C 1
ATOM 731 O O . THR A 1 97 ? -3.770 -0.833 -20.658 1.00 76.25 97 THR A O 1
ATOM 734 N N . GLU A 1 98 ? -5.457 -0.302 -22.027 1.00 81.94 98 GLU A N 1
ATOM 735 C CA . GLU A 1 98 ? -5.648 -1.672 -22.509 1.00 81.94 98 GLU A CA 1
ATOM 736 C C . GLU A 1 98 ? -4.488 -2.142 -23.406 1.00 81.94 98 GLU A C 1
ATOM 738 O O . GLU A 1 98 ? -4.125 -3.320 -23.346 1.00 81.94 98 GLU A O 1
ATOM 743 N N . ILE A 1 99 ? -3.874 -1.242 -24.188 1.00 83.00 99 ILE A N 1
ATOM 744 C CA . ILE A 1 99 ? -2.665 -1.536 -24.976 1.00 83.00 99 ILE A CA 1
ATOM 745 C C . ILE A 1 99 ? -1.470 -1.803 -24.048 1.00 83.00 99 ILE A C 1
ATOM 747 O O . ILE A 1 99 ? -0.802 -2.825 -24.206 1.00 83.00 99 ILE A O 1
ATOM 751 N N . GLU A 1 100 ? -1.231 -0.948 -23.050 1.00 78.69 100 GLU A N 1
ATOM 752 C CA . GLU A 1 100 ? -0.151 -1.119 -22.066 1.00 78.69 100 GLU A CA 1
ATOM 753 C C . GLU A 1 100 ? -0.320 -2.413 -21.264 1.00 78.69 100 GLU A C 1
ATOM 755 O O . GLU A 1 100 ? 0.617 -3.200 -21.138 1.00 78.69 100 GLU A O 1
ATOM 760 N N . THR A 1 101 ? -1.541 -2.699 -20.801 1.00 73.56 101 THR A N 1
ATOM 761 C CA . THR A 1 101 ? -1.845 -3.933 -20.059 1.00 73.56 101 THR A CA 1
ATOM 762 C C . THR A 1 101 ? -1.584 -5.178 -20.913 1.00 73.56 101 THR A C 1
ATOM 764 O O . THR A 1 101 ? -1.091 -6.190 -20.413 1.00 73.56 101 THR A O 1
ATOM 767 N N . ALA A 1 102 ? -1.895 -5.136 -22.212 1.00 76.81 102 ALA A N 1
ATOM 768 C CA . ALA A 1 102 ? -1.580 -6.235 -23.119 1.00 76.81 102 ALA A CA 1
ATOM 769 C C . ALA A 1 102 ? -0.063 -6.368 -23.357 1.00 76.81 102 ALA A C 1
ATOM 771 O O . ALA A 1 102 ? 0.457 -7.487 -23.368 1.00 76.81 102 ALA A O 1
ATOM 772 N N . ALA A 1 103 ? 0.664 -5.254 -23.477 1.00 75.31 103 ALA A N 1
ATOM 773 C CA . ALA A 1 103 ? 2.122 -5.252 -23.604 1.00 75.31 103 ALA A CA 1
ATOM 774 C C . ALA A 1 103 ? 2.810 -5.854 -22.362 1.00 75.31 103 ALA A C 1
ATOM 776 O O . ALA A 1 103 ? 3.723 -6.672 -22.494 1.00 75.31 103 ALA A O 1
ATOM 777 N N . GLU A 1 104 ? 2.327 -5.535 -21.157 1.00 75.62 104 GLU A N 1
ATOM 778 C CA . GLU A 1 104 ? 2.809 -6.112 -19.891 1.00 75.62 104 GLU A CA 1
ATOM 779 C C . GLU A 1 104 ? 2.556 -7.625 -19.785 1.00 75.62 104 GLU A C 1
ATOM 781 O O . GLU A 1 104 ? 3.339 -8.349 -19.167 1.00 75.62 104 GLU A O 1
ATOM 786 N N . LEU A 1 105 ? 1.502 -8.131 -20.435 1.00 73.88 105 LEU A N 1
ATOM 787 C CA . LEU A 1 105 ? 1.236 -9.568 -20.574 1.00 73.88 105 LEU A CA 1
ATOM 788 C C . LEU A 1 105 ? 2.139 -10.251 -21.618 1.00 73.88 105 LEU A C 1
ATOM 790 O O . LEU A 1 105 ? 1.988 -11.447 -21.874 1.00 73.88 105 LEU A O 1
ATOM 794 N N . GLY A 1 106 ? 3.082 -9.518 -22.216 1.00 71.25 106 GLY A N 1
ATOM 795 C CA . GLY A 1 106 ? 3.981 -10.023 -23.247 1.00 71.25 106 GLY A CA 1
ATOM 796 C C . GLY A 1 106 ? 3.285 -10.244 -24.588 1.00 71.25 106 GLY A C 1
ATOM 797 O O . GLY A 1 106 ? 3.680 -11.148 -25.328 1.00 71.25 106 GLY A O 1
ATOM 798 N N . CYS A 1 107 ? 2.227 -9.480 -24.878 1.00 78.75 107 CYS A N 1
ATOM 799 C CA . CYS A 1 107 ? 1.586 -9.468 -26.192 1.00 78.75 107 CYS A CA 1
ATOM 800 C C . CYS A 1 107 ? 2.361 -8.553 -27.148 1.00 78.75 107 CYS A C 1
ATOM 802 O O . CYS A 1 107 ? 2.986 -7.575 -26.734 1.00 78.75 107 CYS A O 1
ATOM 804 N N . SER A 1 108 ? 2.296 -8.847 -28.445 1.00 79.56 108 SER A N 1
ATOM 805 C CA . SER A 1 108 ? 2.825 -7.946 -29.469 1.00 79.56 108 SER A CA 1
ATOM 806 C C . SER A 1 108 ? 1.866 -6.776 -29.689 1.00 79.56 108 SER A C 1
ATOM 808 O O . SER A 1 108 ? 0.678 -7.002 -29.918 1.00 79.56 108 SER A O 1
ATOM 810 N N . VAL A 1 109 ? 2.383 -5.549 -29.675 1.00 80.75 109 VAL A N 1
ATOM 811 C CA . VAL A 1 109 ? 1.610 -4.331 -29.953 1.00 80.75 109 VAL A CA 1
ATOM 812 C C . VAL A 1 109 ? 1.739 -3.970 -31.436 1.00 80.75 109 VAL A C 1
ATOM 814 O O . VAL A 1 109 ? 2.830 -4.045 -32.008 1.00 80.75 109 VAL A O 1
ATOM 817 N N . SER A 1 110 ? 0.626 -3.632 -32.088 1.00 85.38 110 SER A N 1
ATOM 818 C CA . SER A 1 110 ? 0.620 -3.175 -33.481 1.00 85.38 110 SER A CA 1
ATOM 819 C C . SER A 1 110 ? 1.324 -1.818 -33.614 1.00 85.38 110 SER A C 1
ATOM 821 O O . SER A 1 110 ? 1.361 -1.044 -32.665 1.00 85.38 110 SER A O 1
ATOM 823 N N . ALA A 1 111 ? 1.869 -1.504 -34.795 1.00 77.69 111 ALA A N 1
ATOM 824 C CA . ALA A 1 111 ? 2.527 -0.212 -35.020 1.00 77.69 111 ALA A CA 1
ATOM 825 C C . ALA A 1 111 ? 1.577 0.970 -34.758 1.00 77.69 111 ALA A C 1
ATOM 827 O O . ALA A 1 111 ? 1.949 1.895 -34.057 1.00 77.69 111 ALA A O 1
ATOM 828 N N . ASP A 1 112 ? 0.323 0.880 -35.209 1.00 79.50 112 ASP A N 1
ATOM 829 C CA . ASP A 1 112 ? -0.672 1.934 -34.982 1.00 79.50 112 ASP A CA 1
ATOM 830 C C . ASP A 1 112 ? -1.050 2.079 -33.494 1.00 79.50 112 ASP A C 1
ATOM 832 O O . ASP A 1 112 ? -1.351 3.176 -33.033 1.00 79.50 112 ASP A O 1
ATOM 836 N N . ALA A 1 113 ? -1.051 0.977 -32.733 1.00 81.31 113 ALA A N 1
ATOM 837 C CA . ALA A 1 113 ? -1.277 1.004 -31.289 1.00 81.31 113 ALA A CA 1
ATOM 838 C C . ALA A 1 113 ? -0.062 1.563 -30.536 1.00 81.31 113 ALA A C 1
ATOM 840 O O . ALA A 1 113 ? -0.237 2.242 -29.529 1.00 81.31 113 ALA A O 1
ATOM 841 N N . GLN A 1 114 ? 1.151 1.318 -31.038 1.00 79.56 114 GLN A N 1
ATOM 842 C CA . GLN A 1 114 ? 2.375 1.924 -30.522 1.00 79.56 114 GLN A CA 1
ATOM 843 C C . GLN A 1 114 ? 2.405 3.432 -30.802 1.00 79.56 114 GLN A C 1
ATOM 845 O O . GLN A 1 114 ? 2.646 4.202 -29.882 1.00 79.56 114 GLN A O 1
ATOM 850 N N . ASP A 1 115 ? 2.069 3.851 -32.024 1.00 79.31 115 ASP A N 1
ATOM 851 C CA . ASP A 1 115 ? 1.949 5.264 -32.392 1.00 79.31 115 ASP A CA 1
ATOM 852 C C . ASP A 1 115 ? 0.894 5.964 -31.519 1.00 79.31 115 ASP A C 1
ATOM 854 O O . ASP A 1 115 ? 1.099 7.090 -31.083 1.00 79.31 115 ASP A O 1
ATOM 858 N N . LEU A 1 116 ? -0.210 5.281 -31.183 1.00 78.81 116 LEU A N 1
ATOM 859 C CA . LEU A 1 116 ? -1.218 5.806 -30.260 1.00 78.81 116 LEU A CA 1
ATOM 860 C C . LEU A 1 116 ? -0.686 5.967 -28.831 1.00 78.81 116 LEU A C 1
ATOM 862 O O . LEU A 1 116 ? -1.077 6.920 -28.170 1.00 78.81 116 LEU A O 1
ATOM 866 N N . LEU A 1 117 ? 0.185 5.078 -28.343 1.00 73.69 117 LEU A N 1
ATOM 867 C CA . LEU A 1 117 ? 0.850 5.262 -27.045 1.00 73.69 117 LEU A CA 1
ATOM 868 C C . LEU A 1 117 ? 1.836 6.433 -27.070 1.00 73.69 117 LEU A C 1
ATOM 870 O O . LEU A 1 117 ? 1.942 7.163 -26.086 1.00 73.69 117 LEU A O 1
ATOM 874 N N . ASP A 1 118 ? 2.531 6.613 -28.190 1.00 70.56 118 ASP A N 1
ATOM 875 C CA . ASP A 1 118 ? 3.531 7.664 -28.362 1.00 70.56 118 ASP A CA 1
ATOM 876 C C . ASP A 1 118 ? 2.877 9.055 -28.556 1.00 70.56 118 ASP A C 1
ATOM 878 O O . ASP A 1 118 ? 3.412 10.057 -28.075 1.00 70.56 118 ASP A O 1
ATOM 882 N N . ASP A 1 119 ? 1.700 9.112 -29.197 1.00 59.59 119 ASP A N 1
ATOM 883 C CA . ASP A 1 119 ? 0.896 10.325 -29.433 1.00 59.59 119 ASP A CA 1
ATOM 884 C C . ASP A 1 119 ? -0.184 10.574 -28.364 1.00 59.59 119 ASP A C 1
ATOM 886 O O . ASP A 1 119 ? -0.788 11.658 -28.334 1.00 59.59 119 ASP A O 1
ATOM 890 N N . ALA A 1 120 ? -0.459 9.602 -27.484 1.00 52.66 120 ALA A N 1
ATOM 891 C CA . ALA A 1 120 ? -1.392 9.793 -26.384 1.00 52.66 120 ALA A CA 1
ATOM 892 C C . ALA A 1 120 ? -0.915 10.995 -25.559 1.00 52.66 120 ALA A C 1
ATOM 894 O O . ALA A 1 120 ? 0.252 11.048 -25.155 1.00 52.66 120 ALA A O 1
ATOM 895 N N . PRO A 1 121 ? -1.788 11.987 -25.295 1.00 43.00 121 PRO A N 1
ATOM 896 C CA . PRO A 1 121 ? -1.411 13.083 -24.433 1.00 43.00 121 PRO A CA 1
ATOM 897 C C . PRO A 1 121 ? -0.965 12.470 -23.112 1.00 43.00 121 PRO A C 1
ATOM 899 O O . PRO A 1 121 ? -1.741 11.768 -22.461 1.00 43.00 121 PRO A O 1
ATOM 902 N N . MET A 1 122 ? 0.294 12.731 -22.734 1.00 43.44 122 MET A N 1
ATOM 903 C CA . MET A 1 122 ? 0.761 12.477 -21.376 1.00 43.44 122 MET A CA 1
ATOM 904 C C . MET A 1 122 ? -0.355 12.913 -20.425 1.00 43.44 122 MET A C 1
ATOM 906 O O . MET A 1 122 ? -0.929 13.989 -20.656 1.00 43.44 122 MET A O 1
ATOM 910 N N . PRO A 1 123 ? -0.657 12.116 -19.384 1.00 45.59 123 PRO A N 1
ATOM 911 C CA . PRO A 1 123 ? -1.693 12.456 -18.427 1.00 45.59 123 PRO A CA 1
ATOM 912 C C . PRO A 1 123 ? -1.570 13.934 -18.071 1.00 45.59 123 PRO A C 1
ATOM 914 O O . PRO A 1 123 ? -0.451 14.403 -17.819 1.00 45.59 123 PRO A O 1
ATOM 917 N N . ALA A 1 124 ? -2.692 14.662 -18.145 1.00 43.81 124 ALA A N 1
ATOM 918 C CA . ALA A 1 124 ? -2.743 16.105 -17.933 1.00 43.81 124 ALA A CA 1
ATOM 919 C C . ALA A 1 124 ? -1.799 16.502 -16.792 1.00 43.81 124 ALA A C 1
ATOM 921 O O . ALA A 1 124 ? -1.787 15.824 -15.761 1.00 43.81 124 ALA A O 1
ATOM 922 N N . ALA A 1 125 ? -0.988 17.549 -17.015 1.00 40.41 125 ALA A N 1
ATOM 923 C CA . ALA A 1 125 ? 0.080 17.968 -16.109 1.00 40.41 125 ALA A CA 1
ATOM 924 C C . ALA A 1 125 ? -0.357 17.767 -14.649 1.00 40.41 125 ALA A C 1
ATOM 926 O O . ALA A 1 125 ? -1.391 18.325 -14.264 1.00 40.41 125 ALA A O 1
ATOM 927 N N . PRO A 1 126 ? 0.360 16.931 -13.870 1.00 48.69 126 PRO A N 1
ATOM 928 C CA . PRO A 1 126 ? -0.127 16.468 -12.583 1.00 48.69 126 PRO A CA 1
ATOM 929 C C . PRO A 1 126 ? -0.505 17.679 -11.750 1.00 48.69 126 PRO A C 1
ATOM 931 O O . PRO A 1 126 ? 0.249 18.660 -11.711 1.00 48.69 126 PRO A O 1
ATOM 934 N N . ALA A 1 127 ? -1.652 17.613 -11.072 1.00 53.06 127 ALA A N 1
ATOM 935 C CA . ALA A 1 127 ? -1.950 18.596 -10.050 1.00 53.06 127 ALA A CA 1
ATOM 936 C C . ALA A 1 127 ? -0.713 18.667 -9.142 1.00 53.06 127 ALA A C 1
ATOM 938 O O . ALA A 1 127 ? -0.283 17.666 -8.568 1.00 53.06 127 ALA A O 1
ATOM 939 N N . THR A 1 128 ? -0.091 19.842 -9.054 1.00 55.94 128 THR A N 1
ATOM 940 C CA . THR A 1 128 ? 1.113 20.059 -8.234 1.00 55.94 128 THR A CA 1
ATOM 941 C C . THR A 1 128 ? 0.835 19.842 -6.744 1.00 55.94 128 THR A C 1
ATOM 943 O O . THR A 1 128 ? 1.762 19.806 -5.936 1.00 55.94 128 THR A O 1
ATOM 946 N N . SER A 1 129 ? -0.442 19.682 -6.387 1.00 69.00 129 SER A N 1
ATOM 947 C CA . SER A 1 129 ? -0.927 19.356 -5.059 1.00 69.00 129 SER A CA 1
ATOM 948 C C . SER A 1 129 ? -0.631 17.903 -4.681 1.00 69.00 129 SER A C 1
ATOM 950 O O . SER A 1 129 ? -1.047 16.952 -5.341 1.00 69.00 129 SER A O 1
ATOM 952 N N . THR A 1 130 ? 0.034 17.728 -3.541 1.00 81.19 130 THR A N 1
ATOM 953 C CA . THR A 1 130 ? 0.225 16.432 -2.876 1.00 81.19 130 THR A CA 1
ATOM 954 C C . THR A 1 130 ? -0.889 16.129 -1.867 1.00 81.19 130 THR A C 1
ATOM 956 O O . THR A 1 130 ? -0.755 15.200 -1.071 1.00 81.19 130 THR A O 1
ATOM 959 N N . GLU A 1 131 ? -1.987 16.896 -1.854 1.00 84.50 131 GLU A N 1
ATOM 960 C CA . GLU A 1 131 ? -3.099 16.739 -0.896 1.00 84.50 131 GLU A CA 1
ATOM 961 C C . GLU A 1 131 ? -3.757 15.360 -0.970 1.00 84.50 131 GLU A C 1
ATOM 963 O O . GLU A 1 131 ? -4.226 14.847 0.045 1.00 84.50 131 GLU A O 1
ATOM 968 N N . TRP A 1 132 ? -3.709 14.710 -2.137 1.00 88.31 132 TRP A N 1
ATOM 969 C CA . TRP A 1 132 ? -4.199 13.344 -2.337 1.00 88.31 132 TRP A CA 1
ATOM 970 C C . TRP A 1 132 ? -3.593 12.342 -1.336 1.00 88.31 132 TRP A C 1
ATOM 972 O O . TRP A 1 132 ? -4.248 11.363 -0.973 1.00 88.31 132 TRP A O 1
ATOM 982 N N . THR A 1 133 ? -2.378 12.599 -0.833 1.00 92.12 133 THR A N 1
ATOM 983 C CA . THR A 1 133 ? -1.706 11.750 0.167 1.00 92.12 133 THR A CA 1
ATOM 984 C C . THR A 1 133 ? -2.456 11.678 1.497 1.00 92.12 133 THR A C 1
ATOM 986 O O . THR A 1 133 ? -2.321 10.690 2.218 1.00 92.12 133 THR A O 1
ATOM 989 N N . GLN A 1 134 ? -3.314 12.657 1.806 1.00 91.44 134 GLN A N 1
ATOM 990 C CA . GLN A 1 134 ? -4.157 12.632 3.005 1.00 91.44 134 GLN A CA 1
ATOM 991 C C . GLN A 1 134 ? -5.158 11.470 2.989 1.00 91.44 134 GLN A C 1
ATOM 993 O O . GLN A 1 134 ? -5.511 10.944 4.049 1.00 91.44 134 GLN A O 1
ATOM 998 N N . ASN A 1 135 ? -5.554 10.991 1.804 1.00 91.62 135 ASN A N 1
ATOM 999 C CA . ASN A 1 135 ? -6.406 9.807 1.680 1.00 91.62 135 ASN A CA 1
ATOM 1000 C C . ASN A 1 135 ? -5.724 8.554 2.261 1.00 91.62 135 ASN A C 1
ATOM 1002 O O . ASN A 1 135 ? -6.384 7.728 2.893 1.00 91.62 135 ASN A O 1
ATOM 1006 N N . LEU A 1 136 ? -4.391 8.460 2.160 1.00 94.19 136 LEU A N 1
ATOM 1007 C CA . LEU A 1 136 ? -3.600 7.333 2.673 1.00 94.19 136 LEU A CA 1
ATOM 1008 C C . LEU A 1 136 ? -3.528 7.294 4.208 1.00 94.19 136 LEU A C 1
ATOM 1010 O O . LEU A 1 136 ? -3.192 6.261 4.790 1.00 94.19 136 LEU A O 1
ATOM 1014 N N . VAL A 1 137 ? -3.841 8.399 4.895 1.00 93.88 137 VAL A N 1
ATOM 1015 C CA . VAL A 1 137 ? -3.752 8.474 6.361 1.00 93.88 137 VAL A CA 1
ATOM 1016 C C . VAL A 1 137 ? -4.845 7.636 7.016 1.00 93.88 137 VAL A C 1
ATOM 1018 O O . VAL A 1 137 ? -4.553 6.840 7.910 1.00 93.88 137 VAL A O 1
ATOM 1021 N N . LYS A 1 138 ? -6.093 7.779 6.558 1.00 88.56 138 LYS A N 1
ATOM 1022 C CA . LYS A 1 138 ? -7.269 7.152 7.187 1.00 88.56 138 LYS A CA 1
ATOM 1023 C C . LYS A 1 138 ? -7.749 5.888 6.476 1.00 88.56 138 LYS A C 1
ATOM 1025 O O . LYS A 1 138 ? -8.466 5.102 7.090 1.00 88.56 138 LYS A O 1
ATOM 1030 N N . GLN A 1 139 ? -7.403 5.708 5.204 1.00 92.06 139 GLN A N 1
ATOM 1031 C CA . GLN A 1 139 ? -7.886 4.588 4.401 1.00 92.06 139 GLN A CA 1
ATOM 1032 C C . GLN A 1 139 ? -6.855 3.466 4.317 1.00 92.06 139 GLN A C 1
ATOM 1034 O O . GLN A 1 139 ? -5.647 3.686 4.436 1.00 92.06 139 GLN A O 1
ATOM 1039 N N . THR A 1 140 ? -7.365 2.257 4.107 1.00 93.56 140 THR A N 1
ATOM 1040 C CA . THR A 1 140 ? -6.546 1.113 3.721 1.00 93.56 140 THR A CA 1
ATOM 1041 C C . THR A 1 140 ? -6.173 1.257 2.251 1.00 93.56 140 THR A C 1
ATOM 1043 O O . THR A 1 140 ? -7.043 1.534 1.426 1.00 93.56 140 THR A O 1
ATOM 1046 N N . ALA A 1 141 ? -4.888 1.119 1.933 1.00 94.38 141 ALA A N 1
ATOM 1047 C CA . ALA A 1 141 ? -4.347 1.490 0.630 1.00 94.38 141 ALA A CA 1
ATOM 1048 C C . ALA A 1 141 ? -3.266 0.522 0.146 1.00 94.38 141 ALA A C 1
ATOM 1050 O O . ALA A 1 141 ? -2.555 -0.077 0.954 1.00 94.38 141 ALA A O 1
ATOM 1051 N N . LEU A 1 142 ? -3.127 0.419 -1.174 1.00 93.94 142 LEU A N 1
ATOM 1052 C CA . LEU A 1 142 ? -2.063 -0.316 -1.850 1.00 93.94 142 LEU A CA 1
ATOM 1053 C C . LEU A 1 142 ? -1.140 0.672 -2.571 1.00 93.94 142 LEU A C 1
ATOM 1055 O O . LEU A 1 142 ? -1.573 1.395 -3.462 1.00 93.94 142 LEU A O 1
ATOM 1059 N N . ILE A 1 143 ? 0.136 0.680 -2.210 1.00 95.62 143 ILE A N 1
ATOM 1060 C CA . ILE A 1 143 ? 1.207 1.393 -2.904 1.00 95.62 143 ILE A CA 1
ATOM 1061 C C . ILE A 1 143 ? 2.004 0.356 -3.690 1.00 95.62 143 ILE A C 1
ATOM 1063 O O . ILE A 1 143 ? 2.542 -0.589 -3.117 1.00 95.62 143 ILE A O 1
ATOM 1067 N N . TRP A 1 144 ? 2.108 0.516 -5.001 1.00 92.62 144 TRP A N 1
ATOM 1068 C CA . TRP A 1 144 ? 2.768 -0.466 -5.854 1.00 92.62 144 TRP A CA 1
ATOM 1069 C C . TRP A 1 144 ? 3.516 0.179 -7.020 1.00 92.62 144 TRP A C 1
ATOM 1071 O O . TRP A 1 144 ? 3.528 1.399 -7.166 1.00 92.62 144 TRP A O 1
ATOM 1081 N N . GLY A 1 145 ? 4.224 -0.635 -7.802 1.00 86.81 145 GLY A N 1
ATOM 1082 C CA . GLY A 1 145 ? 5.020 -0.198 -8.946 1.00 86.81 145 GLY A CA 1
ATOM 1083 C C . GLY A 1 145 ? 6.411 -0.826 -8.979 1.00 86.81 145 GLY A C 1
ATOM 1084 O O . GLY A 1 145 ? 6.869 -1.461 -8.022 1.00 86.81 145 GLY A O 1
ATOM 1085 N N . ASN A 1 146 ? 7.123 -0.603 -10.077 1.00 81.69 146 ASN A N 1
ATOM 1086 C CA . ASN A 1 146 ? 8.435 -1.200 -10.306 1.00 81.69 146 ASN A CA 1
ATOM 1087 C C . ASN A 1 146 ? 9.492 -0.739 -9.284 1.00 81.69 146 ASN A C 1
ATOM 1089 O O . ASN A 1 146 ? 9.326 0.230 -8.525 1.00 81.69 146 ASN A O 1
ATOM 1093 N N . GLN A 1 147 ? 10.598 -1.482 -9.211 1.00 81.75 147 GLN A N 1
ATOM 1094 C CA . GLN A 1 147 ? 11.757 -1.076 -8.417 1.00 81.75 147 GLN A CA 1
ATOM 1095 C C . GLN A 1 147 ? 12.242 0.310 -8.868 1.00 81.75 147 GLN A C 1
ATOM 1097 O O . GLN A 1 147 ? 12.160 0.661 -10.040 1.00 81.75 147 GLN A O 1
ATOM 1102 N N . GLY A 1 148 ? 12.684 1.135 -7.920 1.00 82.50 148 GLY A N 1
ATOM 1103 C CA . GLY A 1 148 ? 13.091 2.513 -8.203 1.00 82.50 148 GLY A CA 1
ATOM 1104 C C . GLY A 1 148 ? 11.940 3.518 -8.332 1.00 82.50 148 GLY A C 1
ATOM 1105 O O . GLY A 1 148 ? 12.208 4.708 -8.250 1.00 82.50 148 GLY A O 1
ATOM 1106 N N . GLY A 1 149 ? 10.670 3.097 -8.411 1.00 84.69 149 GLY A N 1
ATOM 1107 C CA . GLY A 1 149 ? 9.530 4.017 -8.589 1.00 84.69 149 GLY A CA 1
ATOM 1108 C C . GLY A 1 149 ? 9.252 4.975 -7.421 1.00 84.69 149 GLY A C 1
ATOM 1109 O O . GLY A 1 149 ? 8.564 5.974 -7.592 1.00 84.69 149 GLY A O 1
ATOM 1110 N N . GLY A 1 150 ? 9.815 4.720 -6.234 1.00 91.88 150 GLY A N 1
ATOM 1111 C CA . GLY A 1 150 ? 9.646 5.580 -5.050 1.00 91.88 150 GLY A CA 1
ATOM 1112 C C . GLY A 1 150 ? 8.634 5.074 -4.014 1.00 91.88 150 GLY A C 1
ATOM 1113 O O . GLY A 1 150 ? 8.300 5.805 -3.087 1.00 91.88 150 GLY A O 1
ATOM 1114 N N . LYS A 1 151 ? 8.179 3.818 -4.118 1.00 93.94 151 LYS A N 1
ATOM 1115 C CA . LYS A 1 151 ? 7.224 3.187 -3.185 1.00 93.94 151 LYS A CA 1
ATOM 1116 C C . LYS A 1 151 ? 7.605 3.332 -1.710 1.00 93.94 151 LYS A C 1
ATOM 1118 O O . LYS A 1 151 ? 6.855 3.929 -0.950 1.00 93.94 151 LYS A O 1
ATOM 1123 N N . SER A 1 152 ? 8.793 2.864 -1.320 1.00 94.12 152 SER A N 1
ATOM 1124 C CA . SER A 1 152 ? 9.239 2.911 0.080 1.00 94.12 152 SER A CA 1
ATOM 1125 C C . SER A 1 152 ? 9.492 4.344 0.568 1.00 94.12 152 SER A C 1
ATOM 1127 O O . SER A 1 152 ? 9.398 4.630 1.757 1.00 94.12 152 SER A O 1
ATOM 1129 N N . TRP A 1 153 ? 9.775 5.288 -0.338 1.00 95.56 153 TRP A N 1
ATOM 1130 C CA . TRP A 1 153 ? 9.852 6.712 0.011 1.00 95.56 153 TRP A CA 1
ATOM 1131 C C . TRP A 1 153 ? 8.465 7.285 0.311 1.00 95.56 153 TRP A C 1
ATOM 1133 O O . TRP A 1 153 ? 8.287 7.961 1.326 1.00 95.56 153 TRP A O 1
ATOM 1143 N N . LEU A 1 154 ? 7.468 6.956 -0.515 1.00 96.81 154 LEU A N 1
ATOM 1144 C CA . LEU A 1 154 ? 6.077 7.320 -0.265 1.00 96.81 154 LEU A CA 1
ATOM 1145 C C . LEU A 1 154 ? 5.542 6.659 1.014 1.00 96.81 154 LEU A C 1
ATOM 1147 O O . LEU A 1 154 ? 4.915 7.336 1.822 1.00 96.81 154 LEU A O 1
ATOM 1151 N N . ALA A 1 155 ? 5.828 5.377 1.247 1.00 97.38 155 ALA A N 1
ATOM 1152 C CA . ALA A 1 155 ? 5.411 4.663 2.453 1.00 97.38 155 ALA A CA 1
ATOM 1153 C C . ALA A 1 155 ? 5.941 5.335 3.729 1.00 97.38 155 ALA A C 1
ATOM 1155 O O . ALA A 1 155 ? 5.187 5.564 4.675 1.00 97.38 155 ALA A O 1
ATOM 1156 N N . ARG A 1 156 ? 7.207 5.770 3.730 1.00 97.50 156 ARG A N 1
ATOM 1157 C CA . ARG A 1 156 ? 7.788 6.566 4.825 1.00 97.50 156 ARG A CA 1
ATOM 1158 C C . ARG A 1 156 ? 7.074 7.900 5.013 1.00 97.50 156 ARG A C 1
ATOM 1160 O O . ARG A 1 156 ? 6.768 8.286 6.138 1.00 97.50 156 ARG A O 1
ATOM 1167 N N . TYR A 1 157 ? 6.764 8.601 3.929 1.00 97.25 157 TYR A N 1
ATOM 1168 C CA . TYR A 1 157 ? 5.984 9.833 4.023 1.00 97.25 157 TYR A CA 1
ATOM 1169 C C . TYR A 1 157 ? 4.597 9.587 4.637 1.00 97.25 157 TYR A C 1
ATOM 1171 O O . TYR A 1 157 ? 4.177 10.322 5.527 1.00 97.25 157 TYR A O 1
ATOM 1179 N N . VAL A 1 158 ? 3.929 8.497 4.257 1.00 97.56 158 VAL A N 1
ATOM 1180 C CA . VAL A 1 158 ? 2.645 8.077 4.838 1.00 97.56 158 VAL A CA 1
ATOM 1181 C C . VAL A 1 158 ? 2.773 7.733 6.325 1.00 97.56 158 VAL A C 1
ATOM 1183 O O . VAL A 1 158 ? 1.914 8.138 7.107 1.00 97.56 158 VAL A O 1
ATOM 1186 N N . VAL A 1 159 ? 3.840 7.041 6.743 1.00 98.19 159 VAL A N 1
ATOM 1187 C CA . VAL A 1 159 ? 4.136 6.782 8.166 1.00 98.19 159 VAL A CA 1
ATOM 1188 C C . VAL A 1 159 ? 4.226 8.090 8.937 1.00 98.19 159 VAL A C 1
ATOM 1190 O O . VAL A 1 159 ? 3.578 8.225 9.975 1.00 98.19 159 VAL A O 1
ATOM 1193 N N . LYS A 1 160 ? 4.971 9.069 8.407 1.00 97.38 160 LYS A N 1
ATOM 1194 C CA . LYS A 1 160 ? 5.078 10.396 9.015 1.00 97.38 160 LYS A CA 1
ATOM 1195 C C . LYS A 1 160 ? 3.707 11.064 9.147 1.00 97.38 160 LYS A C 1
ATOM 1197 O O . LYS A 1 160 ? 3.354 11.491 10.239 1.00 97.38 160 LYS A O 1
ATOM 1202 N N . LEU A 1 161 ? 2.909 11.098 8.078 1.00 96.94 161 LEU A N 1
ATOM 1203 C CA . LEU A 1 161 ? 1.569 11.695 8.122 1.00 96.94 161 LEU A CA 1
ATOM 1204 C C . LEU A 1 161 ? 0.654 11.008 9.148 1.00 96.94 161 LEU A C 1
ATOM 1206 O O . LEU A 1 161 ? -0.084 11.675 9.869 1.00 96.94 161 LEU A O 1
ATOM 1210 N N . LYS A 1 162 ? 0.705 9.675 9.245 1.00 97.88 162 LYS A N 1
ATOM 1211 C CA . LYS A 1 162 ? -0.070 8.909 10.234 1.00 97.88 162 LYS A CA 1
ATOM 1212 C C . LYS A 1 162 ? 0.392 9.205 11.664 1.00 97.88 162 LYS A C 1
ATOM 1214 O O . LYS A 1 162 ? -0.453 9.363 12.543 1.00 97.88 162 LYS A O 1
ATOM 1219 N N . LYS A 1 163 ? 1.700 9.332 11.899 1.00 97.19 163 LYS A N 1
ATOM 1220 C CA . LYS A 1 163 ? 2.260 9.745 13.195 1.00 97.19 163 LYS A CA 1
ATOM 1221 C C . LYS A 1 163 ? 1.831 11.154 13.587 1.00 97.19 163 LYS A C 1
ATOM 1223 O O . LYS A 1 163 ? 1.337 11.332 14.697 1.00 97.19 163 LYS A O 1
ATOM 1228 N N . ASP A 1 164 ? 1.940 12.108 12.666 1.00 96.06 164 ASP A N 1
ATOM 1229 C CA . ASP A 1 164 ? 1.499 13.493 12.868 1.00 96.06 164 ASP A CA 1
ATOM 1230 C C . ASP A 1 164 ? -0.020 13.558 13.151 1.00 96.06 164 ASP A C 1
ATOM 1232 O O . ASP A 1 164 ? -0.479 14.386 13.934 1.00 96.06 164 ASP A O 1
ATOM 1236 N N . ALA A 1 165 ? -0.804 12.629 12.587 1.00 95.75 165 ALA A N 1
ATOM 1237 C CA . ALA A 1 165 ? -2.233 12.459 12.864 1.00 95.75 165 ALA A CA 1
ATOM 1238 C C . ALA A 1 165 ? -2.549 11.674 14.160 1.00 95.75 165 ALA A C 1
ATOM 1240 O O . ALA A 1 165 ? -3.715 11.366 14.416 1.00 95.75 165 ALA A O 1
ATOM 1241 N N . GLY A 1 166 ? -1.541 11.324 14.964 1.00 96.44 166 GLY A N 1
ATOM 1242 C CA . GLY A 1 166 ? -1.706 10.679 16.269 1.00 96.44 166 GLY A CA 1
ATOM 1243 C C . GLY A 1 166 ? -1.902 9.162 16.236 1.00 96.44 166 GLY A C 1
ATOM 1244 O O . GLY A 1 166 ? -2.322 8.587 17.238 1.00 96.44 166 GLY A O 1
ATOM 1245 N N . TYR A 1 167 ? -1.616 8.486 15.119 1.00 98.00 167 TYR A N 1
ATOM 1246 C CA . TYR A 1 167 ? -1.706 7.025 15.048 1.00 98.00 167 TYR A CA 1
ATOM 1247 C C . TYR A 1 167 ? -0.559 6.364 15.819 1.00 98.00 167 TYR A C 1
ATOM 1249 O O . TYR A 1 167 ? 0.598 6.788 15.748 1.00 98.00 167 TYR A O 1
ATOM 1257 N N . ARG A 1 168 ? -0.860 5.235 16.467 1.00 98.06 168 ARG A N 1
ATOM 1258 C CA . ARG A 1 168 ? 0.160 4.236 16.797 1.00 98.06 168 ARG A CA 1
ATOM 1259 C C . ARG A 1 168 ? 0.532 3.533 15.494 1.00 98.06 168 ARG A C 1
ATOM 1261 O O . ARG A 1 168 ? -0.292 2.806 14.945 1.00 98.06 168 ARG A O 1
ATOM 1268 N N . VAL A 1 169 ? 1.728 3.788 14.971 1.00 98.56 169 VAL A N 1
ATOM 1269 C CA . VAL A 1 169 ? 2.163 3.235 13.680 1.00 98.56 169 VAL A CA 1
ATOM 1270 C C . VAL A 1 169 ? 3.096 2.050 13.892 1.00 98.56 169 VAL A C 1
ATOM 1272 O O . VAL A 1 169 ? 4.078 2.152 14.629 1.00 98.56 169 VAL A O 1
ATOM 1275 N N . ILE A 1 170 ? 2.767 0.949 13.222 1.00 98.69 170 ILE A N 1
ATOM 1276 C CA . ILE A 1 170 ? 3.478 -0.324 13.251 1.00 98.69 170 ILE A CA 1
ATOM 1277 C C . ILE A 1 170 ? 3.933 -0.643 11.828 1.00 98.69 170 ILE A C 1
ATOM 1279 O O . ILE A 1 170 ? 3.124 -0.608 10.901 1.00 98.69 170 ILE A O 1
ATOM 1283 N N . VAL A 1 171 ? 5.215 -0.949 11.655 1.00 98.62 171 VAL A N 1
ATOM 1284 C CA . VAL A 1 171 ? 5.829 -1.241 10.357 1.00 98.62 171 VAL A CA 1
ATOM 1285 C C . VAL A 1 171 ? 6.362 -2.673 10.339 1.00 98.62 171 VAL A C 1
ATOM 1287 O O . VAL A 1 171 ? 7.193 -3.052 11.160 1.00 98.62 171 VAL A O 1
ATOM 1290 N N . CYS A 1 172 ? 5.909 -3.471 9.383 1.00 98.38 172 CYS A N 1
ATOM 1291 C CA . CYS A 1 172 ? 6.457 -4.783 9.067 1.00 98.38 172 CYS A CA 1
ATOM 1292 C C . CYS A 1 172 ? 7.291 -4.637 7.792 1.00 98.38 172 CYS A C 1
ATOM 1294 O O . CYS A 1 172 ? 6.729 -4.410 6.725 1.00 98.38 172 CYS A O 1
ATOM 1296 N N . ASP A 1 173 ? 8.615 -4.713 7.912 1.00 97.38 173 ASP A N 1
ATOM 1297 C CA . ASP A 1 173 ? 9.556 -4.452 6.817 1.00 97.38 173 ASP A CA 1
ATOM 1298 C C . ASP A 1 173 ? 10.700 -5.477 6.851 1.00 97.38 173 ASP A C 1
ATOM 1300 O O . ASP A 1 173 ? 11.656 -5.287 7.615 1.00 97.38 173 ASP A O 1
ATOM 1304 N N . PRO A 1 174 ? 10.589 -6.580 6.087 1.00 95.56 174 PRO A N 1
ATOM 1305 C CA . PRO A 1 174 ? 11.560 -7.674 6.114 1.00 95.56 174 PRO A CA 1
ATOM 1306 C C . PRO A 1 174 ? 12.922 -7.291 5.512 1.00 95.56 174 PRO A C 1
ATOM 1308 O O . PRO A 1 174 ? 13.930 -7.905 5.852 1.00 95.56 174 PRO A O 1
ATOM 1311 N N . ASP A 1 175 ? 12.981 -6.243 4.684 1.00 93.38 175 ASP A N 1
ATOM 1312 C CA . ASP A 1 175 ? 14.180 -5.842 3.931 1.00 93.38 175 ASP A CA 1
ATOM 1313 C C . ASP A 1 175 ? 14.932 -4.670 4.584 1.00 93.38 175 ASP A C 1
ATOM 1315 O O . ASP A 1 175 ? 15.689 -3.928 3.948 1.00 93.38 175 ASP A O 1
ATOM 1319 N N . SER A 1 176 ? 14.719 -4.470 5.883 1.00 94.00 176 SER A N 1
ATOM 1320 C CA . SER A 1 176 ? 15.205 -3.305 6.615 1.00 94.00 176 SER A CA 1
ATOM 1321 C C . SER A 1 176 ? 15.543 -3.640 8.063 1.00 94.00 176 SER A C 1
ATOM 1323 O O . SER A 1 176 ? 15.655 -4.796 8.463 1.00 94.00 176 SER A O 1
ATOM 1325 N N . ASN A 1 177 ? 15.781 -2.611 8.870 1.00 94.75 177 ASN A N 1
ATOM 1326 C CA . ASN A 1 177 ? 16.116 -2.767 10.276 1.00 94.75 177 ASN A CA 1
ATOM 1327 C C . ASN A 1 177 ? 15.599 -1.596 11.120 1.00 94.75 177 ASN A C 1
ATOM 1329 O O . ASN A 1 177 ? 15.214 -0.540 10.617 1.00 94.75 177 ASN A O 1
ATOM 1333 N N . ARG A 1 178 ? 15.668 -1.758 12.443 1.00 94.88 178 ARG A N 1
ATOM 1334 C CA . ARG A 1 178 ? 15.127 -0.797 13.414 1.00 94.88 178 ARG A CA 1
ATOM 1335 C C . ARG A 1 178 ? 15.735 0.603 13.296 1.00 94.88 178 ARG A C 1
ATOM 1337 O O . ARG A 1 178 ? 15.088 1.589 13.642 1.00 94.88 178 ARG A O 1
ATOM 1344 N N . SER A 1 179 ? 16.979 0.719 12.824 1.00 95.69 179 SER A N 1
ATOM 1345 C CA . SER A 1 179 ? 17.638 2.023 12.677 1.00 95.69 179 SER A CA 1
ATOM 1346 C C . SER A 1 179 ? 17.021 2.880 11.568 1.00 95.69 179 SER A C 1
ATOM 1348 O O . SER A 1 179 ? 17.129 4.106 11.622 1.00 95.69 179 SER A O 1
ATOM 1350 N N . GLU A 1 180 ? 16.321 2.247 10.626 1.00 96.19 180 GLU A N 1
ATOM 1351 C CA . GLU A 1 180 ? 15.611 2.894 9.527 1.00 96.19 180 GLU A CA 1
ATOM 1352 C C . GLU A 1 180 ? 14.216 3.394 9.929 1.00 96.19 180 GLU A C 1
ATOM 1354 O O . GLU A 1 180 ? 13.603 4.138 9.168 1.00 96.19 180 GLU A O 1
ATOM 1359 N N . TRP A 1 181 ? 13.708 3.012 11.103 1.00 97.25 181 TRP A N 1
ATOM 1360 C CA . TRP A 1 181 ? 12.324 3.244 11.535 1.00 97.25 181 TRP A CA 1
ATOM 1361 C C . TRP A 1 181 ? 12.243 3.796 12.967 1.00 97.25 181 TRP A C 1
ATOM 1363 O O . TRP A 1 181 ? 11.433 3.363 13.786 1.00 97.25 181 TRP A O 1
ATOM 1373 N N . LYS A 1 182 ? 13.106 4.759 13.311 1.00 97.00 182 LYS A N 1
ATOM 1374 C CA . LYS A 1 182 ? 13.157 5.334 14.665 1.00 97.00 182 LYS A CA 1
ATOM 1375 C C . LYS A 1 182 ? 11.903 6.164 14.945 1.00 97.00 182 LYS A C 1
ATOM 1377 O O . LYS A 1 182 ? 11.534 7.005 14.136 1.00 97.00 182 LYS A O 1
ATOM 1382 N N . GLY A 1 183 ? 11.290 5.966 16.113 1.00 96.06 183 GLY A N 1
ATOM 1383 C CA . GLY A 1 183 ? 10.069 6.682 16.526 1.00 96.06 183 GLY A CA 1
ATOM 1384 C C . GLY A 1 183 ? 8.758 5.933 16.246 1.00 96.06 183 GLY A C 1
ATOM 1385 O O . GLY A 1 183 ? 7.687 6.368 16.687 1.00 96.06 183 GLY A O 1
ATOM 1386 N N . VAL A 1 184 ? 8.837 4.773 15.585 1.00 97.75 184 VAL A N 1
ATOM 1387 C CA . VAL A 1 184 ? 7.715 3.850 15.348 1.00 97.75 184 VAL A CA 1
ATOM 1388 C C . VAL A 1 184 ? 8.070 2.422 15.758 1.00 97.75 184 VAL A C 1
ATOM 1390 O O . VAL A 1 184 ? 9.241 2.076 15.934 1.00 97.75 184 VAL A O 1
ATOM 1393 N N . GLU A 1 185 ? 7.050 1.585 15.925 1.00 98.12 185 GLU A N 1
ATOM 1394 C CA . GLU A 1 185 ? 7.236 0.148 16.120 1.00 98.12 185 GLU A CA 1
ATOM 1395 C C . GLU A 1 185 ? 7.587 -0.494 14.777 1.00 98.12 185 GLU A C 1
ATOM 1397 O O . GLU A 1 185 ? 6.929 -0.222 13.773 1.00 98.12 185 GLU A O 1
ATOM 1402 N N . SER A 1 186 ? 8.637 -1.315 14.745 1.00 98.31 186 SER A N 1
ATOM 1403 C CA . SER A 1 186 ? 9.105 -1.960 13.518 1.00 98.31 186 SER A CA 1
ATOM 1404 C C . SER A 1 186 ? 9.578 -3.395 13.753 1.00 98.31 186 SER A C 1
ATOM 1406 O O . SER A 1 186 ? 10.230 -3.690 14.762 1.00 98.31 186 SER A O 1
ATOM 1408 N N . TYR A 1 187 ? 9.228 -4.274 12.812 1.00 98.31 187 TYR A N 1
ATOM 1409 C CA . TYR A 1 187 ? 9.492 -5.714 12.833 1.00 98.31 187 TYR A CA 1
ATOM 1410 C C . TYR A 1 187 ? 10.091 -6.156 11.495 1.00 98.31 187 TYR A C 1
AT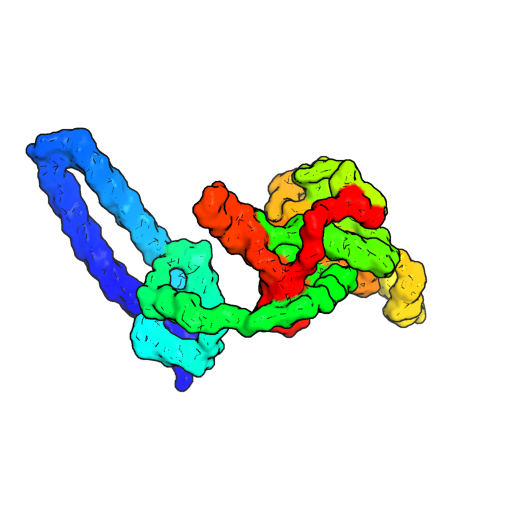OM 1412 O O . TYR A 1 187 ? 9.618 -5.730 10.441 1.00 98.31 187 TYR A O 1
ATOM 1420 N N . HIS A 1 188 ? 11.129 -6.996 11.554 1.00 97.50 188 HIS A N 1
ATOM 1421 C CA . HIS A 1 188 ? 12.013 -7.272 10.408 1.00 97.50 188 HIS A CA 1
ATOM 1422 C C . HIS A 1 188 ? 12.300 -8.757 10.170 1.00 97.50 188 HIS A C 1
ATOM 1424 O O . HIS A 1 188 ? 12.824 -9.117 9.125 1.00 97.50 188 HIS A O 1
ATOM 1430 N N . THR A 1 189 ? 11.985 -9.630 11.129 1.00 97.25 189 THR A N 1
ATOM 1431 C CA . THR A 1 189 ? 12.069 -11.083 10.932 1.00 97.25 189 THR A CA 1
ATOM 1432 C C . THR A 1 189 ? 10.687 -11.625 10.600 1.00 97.25 189 THR A C 1
ATOM 1434 O O . THR A 1 189 ? 9.677 -11.064 11.032 1.00 97.25 189 THR A O 1
ATOM 1437 N N . TRP A 1 190 ? 10.616 -12.719 9.845 1.00 96.75 190 TRP A N 1
ATOM 1438 C CA . TRP A 1 190 ? 9.331 -13.328 9.499 1.00 96.75 190 TRP A CA 1
ATOM 1439 C C . TRP A 1 190 ? 8.577 -13.823 10.733 1.00 96.75 190 TRP A C 1
ATOM 1441 O O . TRP A 1 190 ? 7.362 -13.666 10.796 1.00 96.75 190 TRP A O 1
ATOM 1451 N N . GLU A 1 191 ? 9.286 -14.355 11.730 1.00 97.56 191 GLU A N 1
ATOM 1452 C CA . GLU A 1 191 ? 8.710 -14.765 13.012 1.00 97.56 191 GLU A CA 1
ATOM 1453 C C . GLU A 1 191 ? 8.068 -13.586 13.758 1.00 97.56 191 GLU A C 1
ATOM 1455 O O . GLU A 1 191 ? 6.920 -13.685 14.198 1.00 97.56 191 GLU A O 1
ATOM 1460 N N . ASP A 1 192 ? 8.773 -12.456 13.864 1.00 97.88 192 ASP A N 1
ATOM 1461 C CA . ASP A 1 192 ? 8.248 -11.269 14.542 1.00 97.88 192 ASP A CA 1
ATOM 1462 C C . ASP A 1 192 ? 7.084 -10.640 13.768 1.00 97.88 192 ASP A C 1
ATOM 1464 O O . ASP A 1 192 ? 6.100 -10.197 14.362 1.00 97.88 192 ASP A O 1
ATOM 1468 N N . ILE A 1 193 ? 7.179 -10.606 12.435 1.00 98.25 193 ILE A N 1
ATOM 1469 C CA . ILE A 1 193 ? 6.114 -10.085 11.577 1.00 98.25 193 ILE A CA 1
ATOM 1470 C C . ILE A 1 193 ? 4.865 -10.970 11.678 1.00 98.25 193 ILE A C 1
ATOM 1472 O O . ILE A 1 193 ? 3.763 -10.443 11.822 1.00 98.25 193 ILE A O 1
ATOM 1476 N N . GLU A 1 194 ? 5.008 -12.297 11.662 1.00 98.06 194 GLU A N 1
ATOM 1477 C CA . GLU A 1 194 ? 3.886 -13.226 11.844 1.00 98.06 194 GLU A CA 1
ATOM 1478 C C . GLU A 1 194 ? 3.220 -13.031 13.216 1.00 98.06 194 GLU A C 1
ATOM 1480 O O . GLU A 1 194 ? 1.991 -12.936 13.305 1.00 98.06 194 GLU A O 1
ATOM 1485 N N . ALA A 1 195 ? 4.014 -12.898 14.284 1.00 98.38 195 ALA A N 1
ATOM 1486 C CA . ALA A 1 195 ? 3.497 -12.598 15.618 1.00 98.38 195 ALA A CA 1
ATOM 1487 C C . ALA A 1 195 ? 2.741 -11.260 15.646 1.00 98.38 195 ALA A C 1
ATOM 1489 O O . ALA A 1 195 ? 1.654 -11.167 16.221 1.00 98.38 195 ALA A O 1
ATOM 1490 N N . GLN A 1 196 ? 3.266 -10.235 14.975 1.00 98.44 196 GLN A N 1
ATOM 1491 C CA . GLN A 1 196 ? 2.624 -8.929 14.910 1.00 98.44 196 GLN A CA 1
ATOM 1492 C C . GLN A 1 196 ? 1.326 -8.942 14.090 1.00 98.44 196 GLN A C 1
ATOM 1494 O O . GLN A 1 196 ? 0.356 -8.278 14.466 1.00 98.44 196 GLN A O 1
ATOM 1499 N N . ILE A 1 197 ? 1.271 -9.710 13.000 1.00 98.00 197 ILE A N 1
ATOM 1500 C CA . ILE A 1 197 ? 0.042 -9.926 12.227 1.00 98.00 197 ILE A CA 1
ATOM 1501 C C . ILE A 1 197 ? -1.026 -10.577 13.109 1.00 98.00 197 ILE A C 1
ATOM 1503 O O . ILE A 1 197 ? -2.179 -10.144 13.082 1.00 98.00 197 ILE A O 1
ATOM 1507 N N . ARG A 1 198 ? -0.648 -11.556 13.940 1.00 98.44 198 ARG A N 1
ATOM 1508 C CA . ARG A 1 198 ? -1.558 -12.188 14.906 1.00 98.44 198 ARG A CA 1
ATOM 1509 C C . ARG A 1 198 ? -2.136 -11.169 15.885 1.00 98.44 198 ARG A C 1
ATOM 1511 O O . ARG A 1 198 ? -3.352 -11.045 15.972 1.00 98.44 198 ARG A O 1
ATOM 1518 N N . LEU A 1 199 ? -1.278 -10.362 16.514 1.00 98.56 199 LEU A N 1
ATOM 1519 C CA . LEU A 1 199 ? -1.705 -9.298 17.431 1.00 98.56 199 LEU A CA 1
ATOM 1520 C C . LEU A 1 199 ? -2.636 -8.279 16.759 1.00 98.56 199 LEU A C 1
ATOM 1522 O O . LEU A 1 199 ? -3.597 -7.816 17.372 1.00 98.56 199 LEU A O 1
ATOM 1526 N N . TYR A 1 200 ? -2.364 -7.922 15.502 1.00 98.44 200 TYR A N 1
ATOM 1527 C CA . TYR A 1 200 ? -3.219 -7.014 14.742 1.00 98.44 200 TYR A CA 1
ATOM 1528 C C . TYR A 1 200 ? -4.600 -7.628 14.467 1.00 98.44 200 TYR A C 1
ATOM 1530 O O . TYR A 1 200 ? -5.610 -6.943 14.629 1.00 98.44 200 TYR A O 1
ATOM 1538 N N . VAL A 1 201 ? -4.657 -8.901 14.058 1.00 98.19 201 VAL A N 1
ATOM 1539 C CA . VAL A 1 201 ? -5.922 -9.612 13.810 1.00 98.19 201 VAL A CA 1
ATOM 1540 C C . VAL A 1 201 ? -6.745 -9.715 15.089 1.00 98.19 201 VAL A C 1
ATOM 1542 O O . VAL A 1 201 ? -7.925 -9.365 15.066 1.00 98.19 201 VAL A O 1
ATOM 1545 N N . ASP A 1 202 ? -6.122 -10.122 16.193 1.00 98.44 202 ASP A N 1
ATOM 1546 C CA . ASP A 1 202 ? -6.794 -10.284 17.483 1.00 98.44 202 ASP A CA 1
ATOM 1547 C C . ASP A 1 202 ? -7.376 -8.949 17.979 1.00 98.44 202 ASP A C 1
ATOM 1549 O O . ASP A 1 202 ? -8.531 -8.883 18.400 1.00 98.44 202 ASP A O 1
ATOM 1553 N N . GLU A 1 203 ? -6.619 -7.850 17.866 1.00 98.38 203 GLU A N 1
ATOM 1554 C CA . GLU A 1 203 ? -7.098 -6.513 18.238 1.00 98.38 203 GLU A CA 1
ATOM 1555 C C . GLU A 1 203 ? -8.236 -6.028 17.329 1.00 98.38 203 GLU A C 1
ATOM 1557 O O . GLU A 1 203 ? -9.198 -5.421 17.808 1.00 98.38 203 GLU A O 1
ATOM 1562 N N . LEU A 1 204 ? -8.161 -6.304 16.025 1.00 97.75 204 LEU A N 1
ATOM 1563 C CA . LEU A 1 204 ? -9.212 -5.939 15.078 1.00 97.75 204 LEU A CA 1
ATOM 1564 C C . LEU A 1 204 ? -10.514 -6.685 15.394 1.00 97.75 204 LEU A C 1
ATOM 1566 O O . LEU A 1 204 ? -11.578 -6.066 15.428 1.00 97.75 204 LEU A O 1
ATOM 1570 N N . GLU A 1 205 ? -10.445 -7.988 15.664 1.00 97.75 205 GLU A N 1
ATOM 1571 C CA . GLU A 1 205 ? -11.611 -8.783 16.061 1.00 97.75 205 GLU A CA 1
ATOM 1572 C C . GLU A 1 205 ? -12.182 -8.335 17.401 1.00 97.75 205 GLU A C 1
ATOM 1574 O O . GLU A 1 205 ? -13.399 -8.168 17.513 1.00 97.75 205 GLU A O 1
ATOM 1579 N N . ARG A 1 206 ? -11.320 -8.060 18.386 1.00 98.00 206 ARG A N 1
ATOM 1580 C CA . ARG A 1 206 ? -11.728 -7.520 19.685 1.00 98.00 206 ARG A CA 1
ATOM 1581 C C . ARG A 1 206 ? -12.496 -6.211 19.515 1.00 98.00 206 ARG A C 1
ATOM 1583 O O . ARG A 1 206 ? -13.601 -6.090 20.028 1.00 98.00 206 ARG A O 1
ATOM 1590 N N . ARG A 1 207 ? -11.975 -5.259 18.732 1.00 97.62 207 ARG A N 1
ATOM 1591 C CA . ARG A 1 207 ? -12.665 -3.984 18.461 1.00 97.62 207 ARG A CA 1
ATOM 1592 C C . ARG A 1 207 ? -14.000 -4.178 17.742 1.00 97.62 207 ARG A C 1
ATOM 1594 O O . ARG A 1 207 ? -14.962 -3.485 18.053 1.00 97.62 207 ARG A O 1
ATOM 1601 N N . LEU A 1 208 ? -14.084 -5.097 16.781 1.00 95.81 208 LEU A N 1
ATOM 1602 C CA . LEU A 1 208 ? -15.354 -5.386 16.106 1.00 95.81 208 LEU A CA 1
ATOM 1603 C C . LEU A 1 208 ? -16.380 -6.006 17.062 1.00 95.81 208 LEU A C 1
ATOM 1605 O O . LEU A 1 208 ? -17.551 -5.638 17.006 1.00 95.81 208 LEU A O 1
ATOM 1609 N N . ALA A 1 209 ? -15.953 -6.916 17.938 1.00 96.44 209 ALA A N 1
ATOM 1610 C CA . ALA A 1 209 ? -16.809 -7.487 18.971 1.00 96.44 209 ALA A CA 1
ATOM 1611 C C . ALA A 1 209 ? -17.269 -6.414 19.971 1.00 96.44 209 ALA A C 1
ATOM 1613 O O . ALA A 1 209 ? -18.456 -6.354 20.286 1.00 96.44 209 ALA A O 1
ATOM 1614 N N . ASP A 1 210 ? -16.366 -5.530 20.402 1.00 96.62 210 ASP A N 1
ATOM 1615 C CA . ASP A 1 210 ? -16.686 -4.403 21.282 1.00 96.62 210 ASP A CA 1
ATOM 1616 C C . ASP A 1 210 ? -17.734 -3.479 20.652 1.00 96.62 210 ASP A C 1
ATOM 1618 O O . ASP A 1 210 ? -18.693 -3.113 21.322 1.00 96.62 210 ASP A O 1
ATOM 1622 N N . LEU A 1 211 ? -17.580 -3.124 19.369 1.00 94.38 211 LEU A N 1
ATOM 1623 C CA . LEU A 1 211 ? -18.552 -2.299 18.645 1.00 94.38 211 LEU A CA 1
ATOM 1624 C C . LEU A 1 211 ? -19.917 -2.990 18.550 1.00 94.38 211 LEU A C 1
ATOM 1626 O O . LEU A 1 211 ? -20.935 -2.360 18.814 1.00 94.38 211 LEU A O 1
ATOM 1630 N N . ASN A 1 212 ? -19.947 -4.278 18.195 1.00 93.38 212 ASN A N 1
ATOM 1631 C CA . ASN A 1 212 ? -21.196 -5.032 18.048 1.00 93.38 212 ASN A CA 1
ATOM 1632 C C . ASN A 1 212 ? -21.970 -5.172 19.368 1.00 93.38 212 ASN A C 1
ATOM 1634 O O . ASN A 1 212 ? -23.191 -5.288 19.341 1.00 93.38 212 ASN A O 1
ATOM 1638 N N . ASN A 1 213 ? -21.263 -5.176 20.500 1.00 94.94 213 ASN A N 1
ATOM 1639 C CA . ASN A 1 213 ? -21.843 -5.285 21.838 1.00 94.94 213 ASN A CA 1
ATOM 1640 C C . ASN A 1 213 ? -22.032 -3.919 22.525 1.00 94.94 213 ASN A C 1
ATOM 1642 O O . ASN A 1 213 ? -22.375 -3.878 23.705 1.00 94.94 213 ASN A O 1
ATOM 1646 N N . SER A 1 214 ? -21.753 -2.807 21.837 1.00 92.38 214 SER A N 1
ATOM 1647 C CA . SER A 1 214 ? -21.848 -1.466 22.413 1.00 92.38 214 SER A CA 1
ATOM 1648 C C . SER A 1 214 ? -23.229 -0.854 22.197 1.00 92.38 214 SER A C 1
ATOM 1650 O O . SER A 1 214 ? -23.765 -0.902 21.095 1.00 92.38 214 SER A O 1
ATOM 1652 N N . ASP A 1 215 ? -23.742 -0.163 23.216 1.00 94.19 215 ASP A N 1
ATOM 1653 C CA . ASP A 1 215 ? -24.927 0.700 23.095 1.00 94.19 215 ASP A CA 1
ATOM 1654 C C . ASP A 1 215 ? -24.599 2.097 22.520 1.00 94.19 215 ASP A C 1
ATOM 1656 O O . ASP A 1 215 ? -25.473 2.959 22.420 1.00 94.19 215 ASP A O 1
ATOM 1660 N N . LYS A 1 216 ? -23.329 2.359 22.176 1.00 93.00 216 LYS A N 1
ATOM 1661 C CA . LYS A 1 216 ? -22.868 3.637 21.610 1.00 93.00 216 LYS A CA 1
ATOM 1662 C C . LYS A 1 216 ? -23.067 3.676 20.097 1.00 93.00 216 LYS A C 1
ATOM 1664 O O . LYS A 1 216 ? -22.952 2.656 19.418 1.00 93.00 216 LYS A O 1
ATOM 1669 N N . SER A 1 217 ? -23.249 4.874 19.545 1.00 92.06 217 SER A N 1
ATOM 1670 C CA . SER A 1 217 ? -23.090 5.069 18.100 1.00 92.06 217 SER A CA 1
ATOM 1671 C C . SER A 1 217 ? -21.645 4.789 17.654 1.00 92.06 217 SER A C 1
ATOM 1673 O O . SER A 1 217 ? -20.705 4.847 18.453 1.00 92.06 217 SER A O 1
ATOM 1675 N N . GLU A 1 218 ? -21.443 4.510 16.360 1.00 90.88 218 GLU A N 1
ATOM 1676 C CA . GLU A 1 218 ? -20.104 4.246 15.807 1.00 90.88 218 GLU A CA 1
ATOM 1677 C C . GLU A 1 218 ? -19.132 5.405 16.090 1.00 90.88 218 GLU A C 1
ATOM 1679 O O . GLU A 1 218 ? -17.985 5.159 16.459 1.00 90.88 218 GLU A O 1
ATOM 1684 N N . ASP A 1 219 ? -19.581 6.658 15.976 1.00 92.62 219 ASP A N 1
ATOM 1685 C CA . ASP A 1 219 ? -18.734 7.837 16.190 1.00 92.62 219 ASP A CA 1
ATOM 1686 C C . ASP A 1 219 ? -18.350 8.025 17.666 1.00 92.62 219 ASP A C 1
ATOM 1688 O O . ASP A 1 219 ? -17.184 8.287 17.972 1.00 92.62 219 ASP A O 1
ATOM 1692 N N . GLU A 1 220 ? -19.288 7.823 18.597 1.00 94.06 220 GLU A N 1
ATOM 1693 C CA . GLU A 1 220 ? -19.016 7.872 20.042 1.00 94.06 220 GLU A CA 1
ATOM 1694 C C . GLU A 1 220 ? -18.083 6.744 20.488 1.00 94.06 220 GLU A C 1
ATOM 1696 O O . GLU A 1 220 ? -17.209 6.945 21.335 1.00 94.06 220 GLU A O 1
ATOM 1701 N N . TRP A 1 221 ? -18.258 5.547 19.924 1.00 95.12 221 TRP A N 1
ATOM 1702 C CA . TRP A 1 221 ? -17.362 4.425 20.174 1.00 95.12 221 TRP A CA 1
ATOM 1703 C C . TRP A 1 221 ? -15.954 4.724 19.645 1.00 95.12 221 TRP A C 1
ATOM 1705 O O . TRP A 1 221 ? -14.975 4.575 20.380 1.00 95.12 221 TRP A O 1
ATOM 1715 N N . ARG A 1 222 ? -15.846 5.233 18.411 1.00 92.62 222 ARG A N 1
ATOM 1716 C CA . ARG A 1 222 ? -14.570 5.594 17.773 1.00 92.62 222 ARG A CA 1
ATOM 1717 C C . ARG A 1 222 ? -13.821 6.702 18.500 1.00 92.62 222 ARG A C 1
ATOM 1719 O O . ARG A 1 222 ? -12.596 6.642 18.558 1.00 92.62 222 ARG A O 1
ATOM 1726 N N . ALA A 1 223 ? -14.520 7.676 19.081 1.00 91.62 223 ALA A N 1
ATOM 1727 C CA . ALA A 1 223 ? -13.902 8.761 19.845 1.00 91.62 223 ALA A CA 1
ATOM 1728 C C . ALA A 1 223 ? -13.081 8.264 21.053 1.00 91.62 223 ALA A C 1
ATOM 1730 O O . ALA A 1 223 ? -12.162 8.951 21.492 1.00 91.62 223 ALA A O 1
ATOM 1731 N N . GLY A 1 224 ? -13.385 7.069 21.574 1.00 91.25 224 GLY A N 1
ATOM 1732 C CA . GLY A 1 224 ? -12.641 6.440 22.668 1.00 91.25 224 GLY A CA 1
ATOM 1733 C C . GLY A 1 224 ? -11.458 5.567 22.235 1.00 91.25 224 GLY A C 1
ATOM 1734 O O . GLY A 1 224 ? -10.787 5.001 23.097 1.00 91.25 224 GLY A O 1
ATOM 1735 N N . LEU A 1 225 ? -11.204 5.407 20.932 1.00 94.12 225 LEU A N 1
ATOM 1736 C CA . LEU A 1 225 ? -10.165 4.510 20.428 1.00 94.12 225 LEU A CA 1
ATOM 1737 C C . LEU A 1 225 ? -8.859 5.245 20.139 1.00 94.12 225 LEU A C 1
ATOM 1739 O O . LEU A 1 225 ? -8.838 6.282 19.482 1.00 94.12 225 LEU A O 1
ATOM 1743 N N . GLN A 1 226 ? -7.745 4.608 20.498 1.00 96.06 226 GLN A N 1
ATOM 1744 C CA . GLN A 1 226 ? -6.444 4.947 19.934 1.00 96.06 226 GLN A CA 1
ATOM 1745 C C . GLN A 1 226 ? -6.335 4.343 18.517 1.00 96.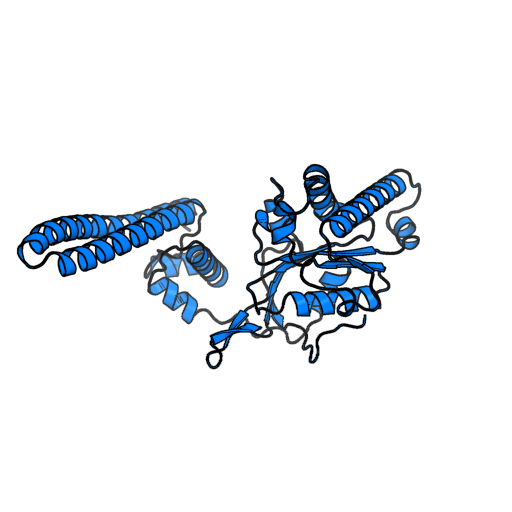06 226 GLN A C 1
ATOM 1747 O O . GLN A 1 226 ? -6.374 3.108 18.383 1.00 96.06 226 GLN A O 1
ATOM 1752 N N . PRO A 1 227 ? -6.198 5.154 17.449 1.00 97.06 227 PRO A N 1
ATOM 1753 C CA . PRO A 1 227 ? -6.008 4.639 16.097 1.00 97.06 227 PRO A CA 1
ATOM 1754 C C . PRO A 1 227 ? -4.670 3.904 15.958 1.00 97.06 227 PRO A C 1
ATOM 1756 O O . PRO A 1 227 ? -3.642 4.346 16.483 1.00 97.06 227 PRO A O 1
ATOM 1759 N N . ILE A 1 228 ? -4.689 2.791 15.223 1.00 98.31 228 ILE A N 1
ATOM 1760 C CA . ILE A 1 228 ? -3.511 1.960 14.939 1.00 98.31 228 ILE A CA 1
ATOM 1761 C C . ILE A 1 228 ? -3.342 1.899 13.425 1.00 98.31 228 ILE A C 1
ATOM 1763 O O . ILE A 1 228 ? -4.295 1.616 12.719 1.00 98.31 228 ILE A O 1
ATOM 1767 N N . ALA A 1 229 ? -2.155 2.154 12.893 1.00 98.31 229 ALA A N 1
ATOM 1768 C CA . ALA A 1 229 ? -1.885 1.924 11.479 1.00 98.31 229 ALA A CA 1
ATOM 1769 C C . ALA A 1 229 ? -0.842 0.831 11.318 1.00 98.31 229 ALA A C 1
ATOM 1771 O O . ALA A 1 229 ? 0.197 0.874 11.976 1.00 98.31 229 ALA A O 1
ATOM 1772 N N . LEU A 1 230 ? -1.114 -0.108 10.416 1.00 98.50 230 LEU A N 1
ATOM 1773 C CA . LEU A 1 230 ? -0.166 -1.143 10.033 1.00 98.50 230 LEU A CA 1
ATOM 1774 C C . LEU A 1 230 ? 0.363 -0.844 8.633 1.00 98.50 230 LEU A C 1
ATOM 1776 O O . LEU A 1 230 ? -0.419 -0.610 7.711 1.00 98.50 230 LEU A O 1
ATOM 1780 N N . ILE A 1 231 ? 1.681 -0.849 8.483 1.00 98.31 231 ILE A N 1
ATOM 1781 C CA . ILE A 1 231 ? 2.372 -0.722 7.204 1.00 98.31 231 ILE A CA 1
ATOM 1782 C C . ILE A 1 231 ? 3.079 -2.036 6.932 1.00 98.31 231 ILE A C 1
ATOM 1784 O O . ILE A 1 231 ? 3.825 -2.526 7.775 1.00 98.31 231 ILE A O 1
ATOM 1788 N N . THR A 1 232 ? 2.845 -2.591 5.758 1.00 97.06 232 THR A N 1
ATOM 1789 C CA . THR A 1 232 ? 3.447 -3.838 5.305 1.00 97.06 232 THR A CA 1
ATOM 1790 C C . THR A 1 232 ? 4.302 -3.554 4.081 1.00 97.06 232 THR A C 1
ATOM 1792 O O . THR A 1 232 ? 3.754 -3.380 2.990 1.00 97.06 232 THR A O 1
ATOM 1795 N N . GLU A 1 233 ? 5.615 -3.455 4.276 1.00 96.00 233 GLU A N 1
ATOM 1796 C CA . GLU A 1 233 ? 6.594 -3.373 3.190 1.00 96.00 233 GLU A CA 1
ATOM 1797 C C . GLU A 1 233 ? 6.829 -4.766 2.593 1.00 96.00 233 GLU A C 1
ATOM 1799 O O . GLU A 1 233 ? 6.714 -5.782 3.280 1.00 96.00 233 GLU A O 1
ATOM 1804 N N . GLU A 1 234 ? 7.125 -4.794 1.296 1.00 89.81 234 GLU A N 1
ATOM 1805 C CA . GLU A 1 234 ? 7.418 -6.007 0.526 1.00 89.81 234 GLU A CA 1
ATOM 1806 C C . GLU A 1 234 ? 6.361 -7.122 0.649 1.00 89.81 234 GLU A C 1
ATOM 1808 O O . GLU A 1 234 ? 6.654 -8.315 0.761 1.00 89.81 234 GLU A O 1
ATOM 1813 N N . ALA A 1 235 ? 5.081 -6.742 0.607 1.00 88.31 235 ALA A N 1
ATOM 1814 C CA . ALA A 1 235 ? 3.979 -7.659 0.894 1.00 88.31 235 ALA A CA 1
ATOM 1815 C C . ALA A 1 235 ? 3.847 -8.834 -0.091 1.00 88.31 235 ALA A C 1
ATOM 1817 O O . ALA A 1 235 ? 3.226 -9.852 0.230 1.00 88.31 235 ALA A O 1
ATOM 1818 N N . THR A 1 236 ? 4.465 -8.705 -1.264 1.00 83.88 236 THR A N 1
ATOM 1819 C CA . THR A 1 236 ? 4.614 -9.734 -2.296 1.00 83.88 236 THR A CA 1
ATOM 1820 C C . THR A 1 236 ? 5.206 -11.036 -1.778 1.00 83.88 236 THR A C 1
ATOM 1822 O O . THR A 1 236 ? 4.838 -12.099 -2.265 1.00 83.88 236 THR A O 1
ATOM 1825 N N . THR A 1 237 ? 6.079 -10.967 -0.777 1.00 87.88 237 THR A N 1
ATOM 1826 C CA . THR A 1 237 ? 6.840 -12.125 -0.291 1.00 87.88 237 THR A CA 1
ATOM 1827 C C . THR A 1 237 ? 6.220 -12.780 0.949 1.00 87.88 237 THR A C 1
ATOM 1829 O O . THR A 1 237 ? 6.543 -13.923 1.275 1.00 87.88 237 THR A O 1
ATOM 1832 N N . TYR A 1 238 ? 5.254 -12.138 1.621 1.00 91.31 238 TYR A N 1
ATOM 1833 C CA . TYR A 1 238 ? 4.604 -12.725 2.804 1.00 91.31 238 TYR A CA 1
ATOM 1834 C C . TYR A 1 238 ? 3.945 -14.072 2.530 1.00 91.31 238 TYR A C 1
ATOM 1836 O O . TYR A 1 238 ? 3.994 -14.968 3.375 1.00 91.31 238 TYR A O 1
ATOM 1844 N N . GLY A 1 239 ? 3.325 -14.207 1.354 1.00 88.69 239 GLY A N 1
ATOM 1845 C CA . GLY A 1 239 ? 2.672 -15.441 0.926 1.00 88.69 239 GLY A CA 1
ATOM 1846 C C . GLY A 1 239 ? 3.630 -16.629 0.879 1.00 88.69 239 GLY A C 1
ATOM 1847 O O . GLY A 1 239 ? 3.184 -17.757 1.077 1.00 88.69 239 GLY A O 1
ATOM 1848 N N . ASP A 1 240 ? 4.930 -16.383 0.724 1.00 88.19 240 ASP A N 1
ATOM 1849 C CA . ASP A 1 240 ? 5.962 -17.413 0.682 1.00 88.19 240 ASP A CA 1
ATOM 1850 C C . ASP A 1 240 ? 6.525 -17.693 2.081 1.00 88.19 240 ASP A C 1
ATOM 1852 O O . ASP A 1 240 ? 6.565 -18.851 2.505 1.00 88.19 240 ASP A O 1
ATOM 1856 N N . PHE A 1 241 ? 6.865 -16.648 2.843 1.00 92.06 241 PHE A N 1
ATOM 1857 C CA . PHE A 1 241 ? 7.666 -16.786 4.067 1.00 92.06 241 PHE A CA 1
ATOM 1858 C C . PHE A 1 241 ? 6.885 -16.909 5.381 1.00 92.06 241 PHE A C 1
ATOM 1860 O O . PHE A 1 241 ? 7.402 -17.500 6.331 1.00 92.06 241 PHE A O 1
ATOM 1867 N N . ILE A 1 242 ? 5.645 -16.415 5.464 1.00 93.94 242 ILE A N 1
ATOM 1868 C CA . ILE A 1 242 ? 4.821 -16.592 6.672 1.00 93.94 242 ILE A CA 1
ATOM 1869 C C . ILE A 1 242 ? 4.338 -18.040 6.747 1.00 93.94 242 ILE A C 1
ATOM 1871 O O . ILE A 1 242 ? 3.782 -18.565 5.779 1.00 93.94 242 ILE A O 1
ATOM 1875 N N . LYS A 1 243 ? 4.551 -18.705 7.884 1.00 94.75 243 LYS A N 1
ATOM 1876 C CA . LYS A 1 243 ? 4.293 -20.142 8.058 1.00 94.75 243 LYS A CA 1
ATOM 1877 C C . LYS A 1 243 ? 2.804 -20.402 8.262 1.00 94.75 243 LYS A C 1
ATOM 1879 O O . LYS A 1 243 ? 2.248 -21.316 7.651 1.00 94.75 243 LYS A O 1
ATOM 1884 N N . ASP A 1 244 ? 2.148 -19.579 9.075 1.00 95.62 244 ASP A N 1
ATOM 1885 C CA . ASP A 1 244 ? 0.716 -19.697 9.358 1.00 95.62 244 ASP A CA 1
ATOM 1886 C C . ASP A 1 244 ? -0.131 -19.114 8.210 1.00 95.62 244 ASP A C 1
ATOM 1888 O O . ASP A 1 244 ? -0.551 -17.955 8.221 1.00 95.62 244 ASP A O 1
ATOM 1892 N N . LYS A 1 245 ? -0.395 -19.933 7.183 1.00 92.25 245 LYS A N 1
ATOM 1893 C CA . LYS A 1 245 ? -1.193 -19.523 6.012 1.00 92.25 245 LYS A CA 1
ATOM 1894 C C . LYS A 1 245 ? -2.653 -19.204 6.359 1.00 92.25 245 LYS A C 1
ATOM 1896 O O . LYS A 1 245 ? -3.269 -18.391 5.674 1.00 92.25 245 LYS A O 1
ATOM 1901 N N . ALA A 1 246 ? -3.201 -19.807 7.417 1.00 93.69 246 ALA A N 1
ATOM 1902 C CA . ALA A 1 246 ? -4.572 -19.555 7.858 1.00 93.69 246 ALA A CA 1
ATOM 1903 C C . ALA A 1 246 ? -4.693 -18.177 8.525 1.00 93.69 246 ALA A C 1
ATOM 1905 O O . ALA A 1 246 ? -5.625 -17.425 8.225 1.00 93.69 246 ALA A O 1
ATOM 1906 N N . LEU A 1 247 ? -3.720 -17.812 9.367 1.00 95.38 247 LEU A N 1
ATOM 1907 C CA . LEU A 1 247 ? -3.562 -16.439 9.847 1.00 95.38 247 LEU A CA 1
ATOM 1908 C C . LEU A 1 247 ? -3.371 -15.480 8.670 1.00 95.38 247 LEU A C 1
ATOM 1910 O O . LEU A 1 247 ? -4.048 -14.456 8.617 1.00 95.38 247 LEU A O 1
ATOM 1914 N N . LEU A 1 248 ? -2.510 -15.869 7.724 1.00 92.69 248 LEU A N 1
ATOM 1915 C CA . LEU A 1 248 ? -2.299 -15.279 6.403 1.00 92.69 248 LEU A CA 1
ATOM 1916 C C . LEU A 1 248 ? -3.596 -14.746 5.779 1.00 92.69 248 LEU A C 1
ATOM 1918 O O . LEU A 1 248 ? -3.859 -13.550 5.612 1.00 92.69 248 LEU A O 1
ATOM 1922 N N . GLU A 1 249 ? -4.441 -15.722 5.478 1.00 91.12 249 GLU A N 1
ATOM 1923 C CA . GLU A 1 249 ? -5.725 -15.550 4.828 1.00 91.12 249 GLU A CA 1
ATOM 1924 C C . GLU A 1 249 ? -6.711 -14.725 5.657 1.00 91.12 249 GLU A C 1
ATOM 1926 O O . GLU A 1 249 ? -7.388 -13.834 5.127 1.00 91.12 249 GLU A O 1
ATOM 1931 N N . LYS A 1 250 ? -6.786 -14.997 6.963 1.00 93.62 250 LYS A N 1
ATOM 1932 C CA . LYS A 1 250 ? -7.657 -14.270 7.889 1.00 93.62 250 LYS A CA 1
ATOM 1933 C C . LYS A 1 250 ? -7.272 -12.794 7.965 1.00 93.62 250 LYS A C 1
ATOM 1935 O O . LYS A 1 250 ? -8.150 -11.934 7.876 1.00 93.62 250 LYS A O 1
ATOM 1940 N N . PHE A 1 251 ? -5.977 -12.506 8.065 1.00 94.88 251 PHE A N 1
ATOM 1941 C CA . PHE A 1 251 ? -5.431 -11.157 8.088 1.00 94.88 251 PHE A CA 1
ATOM 1942 C C . PHE A 1 251 ? -5.813 -10.384 6.832 1.00 94.88 251 PHE A C 1
ATOM 1944 O O . PHE A 1 251 ? -6.460 -9.347 6.952 1.00 94.88 251 PHE A O 1
ATOM 1951 N N . GLY A 1 252 ? -5.506 -10.892 5.635 1.00 90.56 252 GLY A N 1
ATOM 1952 C CA . GLY A 1 252 ? -5.825 -10.156 4.412 1.00 90.56 252 GLY A CA 1
ATOM 1953 C C . GLY A 1 252 ? -7.328 -9.919 4.241 1.00 90.56 252 GLY A C 1
ATOM 1954 O O . GLY A 1 252 ? -7.740 -8.807 3.913 1.00 90.56 252 GLY A O 1
ATOM 1955 N N . LYS A 1 253 ? -8.177 -10.907 4.557 1.00 89.00 253 LYS A N 1
ATOM 1956 C CA . LYS A 1 253 ? -9.639 -10.730 4.516 1.00 89.00 253 LYS A CA 1
ATOM 1957 C C . LYS A 1 253 ? -10.111 -9.653 5.493 1.00 89.00 253 LYS A C 1
ATOM 1959 O O . LYS A 1 253 ? -10.855 -8.760 5.089 1.00 89.00 253 LYS A O 1
ATOM 1964 N N . LEU A 1 254 ? -9.698 -9.708 6.758 1.00 92.31 254 LEU A N 1
ATOM 1965 C CA . LEU A 1 254 ? -10.162 -8.771 7.786 1.00 92.31 254 LEU A CA 1
ATOM 1966 C C . LEU A 1 254 ? -9.560 -7.373 7.624 1.00 92.31 254 LEU A C 1
ATOM 1968 O O . LEU A 1 254 ? -10.297 -6.387 7.621 1.00 92.31 254 LEU A O 1
ATOM 1972 N N . ALA A 1 255 ? -8.245 -7.276 7.445 1.00 93.00 255 ALA A N 1
ATOM 1973 C CA . ALA A 1 255 ? -7.538 -6.007 7.345 1.00 93.00 255 ALA A CA 1
ATOM 1974 C C . ALA A 1 255 ? -7.973 -5.207 6.111 1.00 93.00 255 ALA A C 1
ATOM 1976 O O . ALA A 1 255 ? -8.103 -3.988 6.189 1.00 93.00 255 ALA A O 1
ATOM 1977 N N . LEU A 1 256 ? -8.278 -5.863 4.989 1.00 88.94 256 LEU A N 1
ATOM 1978 C CA . LEU A 1 256 ? -8.718 -5.159 3.783 1.00 88.94 256 LEU A CA 1
ATOM 1979 C C . LEU A 1 256 ? -10.220 -4.818 3.784 1.00 88.94 256 LEU A C 1
ATOM 1981 O O . LEU A 1 256 ? -10.612 -3.847 3.146 1.00 88.94 256 LEU A O 1
ATOM 1985 N N . THR A 1 257 ? -11.070 -5.568 4.503 1.00 86.12 257 THR A N 1
ATOM 1986 C CA . THR A 1 257 ? -12.540 -5.369 4.461 1.00 86.12 257 THR A CA 1
ATOM 1987 C C . THR A 1 257 ? -13.137 -4.694 5.697 1.00 86.12 257 THR A C 1
ATOM 1989 O O . THR A 1 257 ? -14.183 -4.052 5.596 1.00 86.12 257 THR A O 1
ATOM 1992 N N . LYS A 1 258 ? -12.533 -4.866 6.879 1.00 91.50 258 LYS A N 1
ATOM 1993 C CA . LYS A 1 258 ? -13.130 -4.483 8.172 1.00 91.50 258 LYS A CA 1
ATOM 1994 C C . LYS A 1 258 ? -12.310 -3.475 8.973 1.00 91.50 258 LYS A C 1
ATOM 1996 O O . LYS A 1 258 ? -12.806 -3.001 9.986 1.00 91.50 258 LYS A O 1
ATOM 2001 N N . SER A 1 259 ? -11.116 -3.091 8.528 1.00 92.56 259 SER A N 1
ATOM 2002 C CA . SER A 1 259 ? -10.209 -2.188 9.265 1.00 92.56 259 SER A CA 1
ATOM 2003 C C . SER A 1 259 ? -10.700 -0.745 9.436 1.00 92.56 259 SER A C 1
ATOM 2005 O O . SER A 1 259 ? -10.259 -0.054 10.356 1.00 92.56 259 SER A O 1
ATOM 2007 N N . ARG A 1 260 ? -11.623 -0.276 8.584 1.00 90.50 260 ARG A N 1
ATOM 2008 C CA . ARG A 1 260 ? -12.092 1.121 8.583 1.00 90.50 260 ARG A CA 1
ATOM 2009 C C . ARG A 1 260 ? -12.790 1.518 9.887 1.00 90.50 260 ARG A C 1
ATOM 2011 O O . ARG A 1 260 ? -12.402 2.516 10.490 1.00 90.50 260 ARG A O 1
ATOM 2018 N N . LYS A 1 261 ? -13.810 0.763 10.318 1.00 91.19 261 LYS A N 1
ATOM 2019 C CA . LYS A 1 261 ? -14.600 1.109 11.519 1.00 91.19 261 LYS A CA 1
ATOM 2020 C C . LYS A 1 261 ? -13.750 1.062 12.797 1.00 91.19 261 LYS A C 1
ATOM 2022 O O . LYS A 1 261 ? -13.770 2.043 13.532 1.00 91.19 261 LYS A O 1
ATOM 2027 N N . PRO A 1 262 ? -12.916 0.025 13.023 1.00 94.19 262 PRO A N 1
ATOM 2028 C CA . PRO A 1 262 ? -12.007 -0.046 14.168 1.00 94.19 262 PRO A CA 1
ATOM 2029 C C . PRO A 1 262 ? -10.851 0.961 14.172 1.00 94.19 262 PRO A C 1
ATOM 2031 O O . PRO A 1 262 ? -10.045 0.933 15.101 1.00 94.19 262 PRO A O 1
ATOM 2034 N N . MET A 1 263 ? -10.739 1.831 13.158 1.00 95.81 263 MET A N 1
ATOM 2035 C CA . MET A 1 263 ? -9.638 2.789 12.995 1.00 95.81 263 MET A CA 1
ATOM 2036 C C . MET A 1 263 ? -8.266 2.106 12.930 1.00 95.81 263 MET A C 1
ATOM 2038 O O . MET A 1 263 ? -7.311 2.537 13.581 1.00 95.81 263 MET A O 1
ATOM 2042 N N . MET A 1 264 ? -8.193 1.029 12.141 1.00 97.75 264 MET A N 1
ATOM 2043 C CA . MET A 1 264 ? -7.000 0.198 11.980 1.00 97.75 264 MET A CA 1
ATOM 2044 C C . MET A 1 264 ? -6.461 0.149 10.534 1.00 97.75 264 MET A C 1
ATOM 2046 O O . MET A 1 264 ? -6.219 -0.948 10.041 1.00 97.75 264 MET A O 1
ATOM 2050 N N . PRO A 1 265 ? -6.319 1.264 9.786 1.00 96.50 265 PRO A N 1
ATOM 2051 C CA . PRO A 1 265 ? -6.000 1.209 8.357 1.00 96.50 265 PRO A CA 1
ATOM 2052 C C . PRO A 1 265 ? -4.683 0.479 8.059 1.00 96.50 265 PRO A C 1
ATOM 2054 O O . PRO A 1 265 ? -3.680 0.669 8.754 1.00 96.50 265 PRO A O 1
ATOM 2057 N N . LEU A 1 266 ? -4.695 -0.307 6.983 1.00 96.81 266 LEU A N 1
ATOM 2058 C CA . LEU A 1 266 ? -3.546 -1.052 6.470 1.00 96.81 266 LEU A CA 1
ATOM 2059 C C . LEU A 1 266 ? -2.963 -0.346 5.236 1.00 96.81 266 LEU A C 1
ATOM 2061 O O . LEU A 1 266 ? -3.691 -0.012 4.306 1.00 96.81 266 LEU A O 1
ATOM 2065 N N . THR A 1 267 ? -1.651 -0.148 5.184 1.00 97.19 267 THR A N 1
ATOM 2066 C CA . THR A 1 267 ? -0.955 0.277 3.962 1.00 97.19 267 THR A CA 1
ATOM 2067 C C . THR A 1 267 ? -0.074 -0.858 3.467 1.00 97.19 267 THR A C 1
ATOM 2069 O O . THR A 1 267 ? 0.894 -1.228 4.125 1.00 97.19 267 THR A O 1
ATOM 2072 N N . VAL A 1 268 ? -0.413 -1.394 2.298 1.00 95.56 268 VAL A N 1
ATOM 2073 C CA . VAL A 1 268 ? 0.335 -2.460 1.631 1.00 95.56 268 VAL A CA 1
ATOM 2074 C C . VAL A 1 268 ? 1.298 -1.852 0.631 1.00 95.56 268 VAL A C 1
ATOM 2076 O O . VAL A 1 268 ? 0.876 -1.042 -0.188 1.00 95.56 268 VAL A O 1
ATOM 2079 N N . VAL A 1 269 ? 2.570 -2.239 0.680 1.00 95.25 269 VAL A N 1
ATOM 2080 C CA . VAL A 1 269 ? 3.579 -1.859 -0.309 1.00 95.25 269 VAL A CA 1
ATOM 2081 C C . VAL A 1 269 ? 4.028 -3.112 -1.053 1.00 95.25 269 VAL A C 1
ATOM 2083 O O . VAL A 1 269 ? 4.433 -4.087 -0.426 1.00 95.25 269 VAL A O 1
ATOM 2086 N N . ALA A 1 270 ? 3.929 -3.105 -2.381 1.00 90.19 270 ALA A N 1
ATOM 2087 C CA . ALA A 1 270 ? 4.200 -4.282 -3.209 1.00 90.19 270 ALA A CA 1
ATOM 2088 C C . ALA A 1 270 ? 4.860 -3.924 -4.548 1.00 90.19 270 ALA A C 1
ATOM 2090 O O . ALA A 1 270 ? 4.883 -2.765 -4.962 1.00 90.19 270 ALA A O 1
ATOM 2091 N N . HIS A 1 271 ? 5.386 -4.916 -5.266 1.00 82.44 271 HIS A N 1
ATOM 2092 C CA . HIS A 1 271 ? 5.955 -4.698 -6.601 1.00 82.44 271 HIS A CA 1
ATOM 2093 C C . HIS A 1 271 ? 4.910 -4.549 -7.711 1.00 82.44 271 HIS A C 1
ATOM 2095 O O . HIS A 1 271 ? 5.145 -3.825 -8.674 1.00 82.44 271 HIS A O 1
ATOM 2101 N N . ASN A 1 272 ? 3.753 -5.192 -7.581 1.00 73.62 272 ASN A N 1
ATOM 2102 C CA . ASN A 1 272 ? 2.656 -5.074 -8.537 1.00 73.62 272 ASN A CA 1
ATOM 2103 C C . ASN A 1 272 ? 1.299 -5.047 -7.805 1.00 73.62 272 ASN A C 1
ATOM 2105 O O . ASN A 1 272 ? 1.254 -5.041 -6.574 1.00 73.62 272 ASN A O 1
ATOM 2109 N N . ASN A 1 273 ? 0.195 -4.973 -8.545 1.00 67.81 273 ASN A N 1
ATOM 2110 C CA . ASN A 1 273 ? -1.165 -4.910 -7.992 1.00 67.81 273 ASN A CA 1
ATOM 2111 C C . ASN A 1 273 ? -1.964 -6.210 -8.171 1.00 67.81 273 ASN A C 1
ATOM 2113 O O . ASN A 1 273 ? -3.185 -6.223 -7.990 1.00 67.81 273 ASN A O 1
ATOM 2117 N N . THR A 1 274 ? -1.302 -7.310 -8.531 1.00 65.69 274 THR A N 1
ATOM 2118 C CA . THR A 1 274 ? -1.986 -8.589 -8.727 1.00 65.69 274 THR A CA 1
ATOM 2119 C C . THR A 1 274 ? -2.424 -9.196 -7.398 1.00 65.69 274 THR A C 1
ATOM 2121 O O . THR A 1 274 ? -1.965 -8.840 -6.316 1.00 65.69 274 THR A O 1
ATOM 2124 N N . GLN A 1 275 ? -3.303 -10.188 -7.478 1.00 57.00 275 GLN A N 1
ATOM 2125 C CA . GLN A 1 275 ? -3.786 -10.926 -6.318 1.00 57.00 275 GLN A CA 1
ATOM 2126 C C . GLN A 1 275 ? -2.668 -11.598 -5.498 1.00 57.00 275 GLN A C 1
ATOM 2128 O O . GLN A 1 275 ? -2.797 -11.723 -4.281 1.00 57.00 275 GLN A O 1
ATOM 2133 N N . LEU A 1 276 ? -1.566 -11.997 -6.145 1.00 60.88 276 LEU A N 1
ATOM 2134 C CA . LEU A 1 276 ? -0.392 -12.539 -5.458 1.00 60.88 276 LEU A CA 1
ATOM 2135 C C . LEU A 1 276 ? 0.236 -11.502 -4.510 1.00 60.88 276 LEU A C 1
ATOM 2137 O O . LEU A 1 276 ? 0.712 -11.874 -3.443 1.00 60.88 276 LEU A O 1
ATOM 2141 N N . CYS A 1 277 ? 0.134 -10.207 -4.828 1.00 63.47 277 CYS A N 1
ATOM 2142 C CA . CYS A 1 277 ? 0.688 -9.119 -4.014 1.00 63.47 277 CYS A CA 1
ATOM 2143 C C . CYS A 1 277 ? -0.050 -8.849 -2.709 1.00 63.47 277 CYS A C 1
ATOM 2145 O O . CYS A 1 277 ? 0.477 -8.156 -1.843 1.00 63.47 277 CYS A O 1
ATOM 2147 N N . LEU A 1 278 ? -1.263 -9.376 -2.551 1.00 71.62 278 LEU A N 1
ATOM 2148 C CA . LEU A 1 278 ? -2.048 -9.230 -1.329 1.00 71.62 278 LEU A CA 1
ATOM 2149 C C . LEU A 1 278 ? -2.062 -10.544 -0.569 1.00 71.62 278 LEU A C 1
ATOM 2151 O O . LEU A 1 278 ? -3.101 -11.181 -0.378 1.00 71.62 278 LEU A O 1
ATOM 2155 N N . PHE A 1 279 ? -0.860 -10.926 -0.138 1.00 79.25 279 PHE A N 1
ATOM 2156 C CA . PHE A 1 279 ? -0.619 -12.065 0.740 1.00 79.25 279 PHE A CA 1
ATOM 2157 C C . PHE A 1 279 ? -0.929 -13.439 0.113 1.00 79.25 279 PHE A C 1
ATOM 2159 O O . PHE A 1 279 ? -1.072 -14.425 0.832 1.00 79.25 279 PHE A O 1
ATOM 2166 N N . GLY A 1 280 ? -1.062 -13.519 -1.218 1.00 68.06 280 GLY A N 1
ATOM 2167 C CA . GLY A 1 280 ? -1.363 -14.766 -1.936 1.00 68.06 280 GLY A CA 1
ATOM 2168 C C . GLY A 1 280 ? -2.797 -15.294 -1.766 1.00 68.06 280 GLY A C 1
ATOM 2169 O O . GLY A 1 280 ? -3.060 -16.469 -2.026 1.00 68.06 280 GLY A O 1
ATOM 2170 N N . ILE A 1 281 ? -3.745 -14.461 -1.321 1.00 70.12 281 ILE A N 1
ATOM 2171 C CA . ILE A 1 281 ? -5.083 -14.920 -0.913 1.00 70.12 281 ILE A CA 1
ATOM 2172 C C . ILE A 1 281 ? -6.051 -15.025 -2.098 1.00 70.12 281 ILE A C 1
ATOM 2174 O O . ILE A 1 281 ? -6.245 -14.090 -2.882 1.00 70.12 281 ILE A O 1
ATOM 2178 N N . LYS A 1 282 ? -6.757 -16.159 -2.1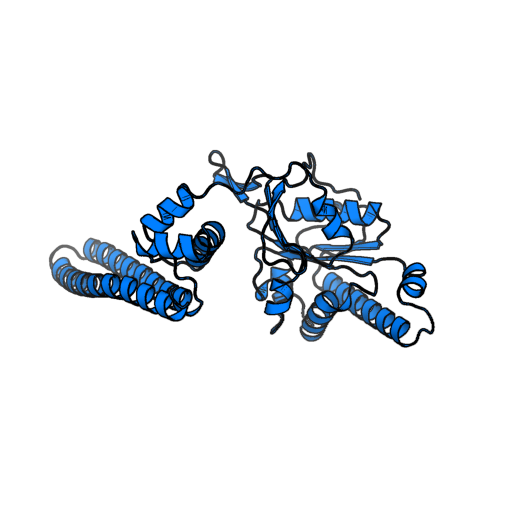93 1.00 68.81 282 LYS A N 1
ATOM 2179 C CA . LYS A 1 282 ? -7.801 -16.391 -3.204 1.00 68.81 282 LYS A CA 1
ATOM 2180 C C . LYS A 1 282 ? -9.060 -15.532 -2.959 1.00 68.81 282 LYS A C 1
ATOM 2182 O O . LYS A 1 282 ? -9.529 -15.424 -1.833 1.00 68.81 282 LYS A O 1
ATOM 2187 N N . GLY A 1 283 ? -9.640 -14.950 -4.015 1.00 64.31 283 GLY A N 1
ATOM 2188 C CA . GLY A 1 283 ? -10.945 -14.270 -3.980 1.00 64.31 283 GLY A CA 1
ATOM 2189 C C . GLY A 1 283 ? -10.938 -12.782 -3.607 1.00 64.31 283 GLY A C 1
ATOM 2190 O O . GLY A 1 283 ? -12.011 -12.199 -3.479 1.00 64.31 283 GLY A O 1
ATOM 2191 N N . LEU A 1 284 ? -9.770 -12.145 -3.456 1.00 69.12 284 LEU A N 1
ATOM 2192 C CA . LEU A 1 284 ? -9.693 -10.720 -3.098 1.00 69.12 284 LEU A CA 1
ATOM 2193 C C . LEU A 1 284 ? -9.691 -9.760 -4.293 1.00 69.12 284 LEU A C 1
ATOM 2195 O O . LEU A 1 284 ? -9.881 -8.570 -4.078 1.00 69.12 284 LEU A O 1
ATOM 2199 N N . PHE A 1 285 ? -9.539 -10.246 -5.532 1.00 65.44 285 PHE A N 1
ATOM 2200 C CA . PHE A 1 285 ? -9.357 -9.426 -6.744 1.00 65.44 285 PHE A CA 1
ATOM 2201 C C . PHE A 1 285 ? -10.342 -8.250 -6.866 1.00 65.44 285 PHE A C 1
ATOM 2203 O O . PHE A 1 285 ? -9.931 -7.100 -7.014 1.00 65.44 285 PHE A O 1
ATOM 2210 N N . ASN A 1 286 ? -11.643 -8.514 -6.711 1.00 68.19 286 ASN A N 1
ATOM 2211 C CA . ASN A 1 286 ? -12.674 -7.475 -6.799 1.00 68.19 286 ASN A CA 1
ATOM 2212 C C . ASN A 1 286 ? -12.527 -6.401 -5.713 1.00 68.19 286 ASN A C 1
ATOM 2214 O O . ASN A 1 286 ? -12.869 -5.244 -5.944 1.00 68.19 286 ASN A O 1
ATOM 2218 N N . LEU A 1 287 ? -12.017 -6.766 -4.539 1.00 71.06 287 LEU A N 1
ATOM 2219 C CA . LEU A 1 287 ? -11.780 -5.823 -3.457 1.00 71.06 287 LEU A CA 1
ATOM 2220 C C . LEU A 1 287 ? -10.546 -4.961 -3.724 1.00 71.06 287 LEU A C 1
ATOM 2222 O O . LEU A 1 287 ? -10.619 -3.746 -3.563 1.00 71.06 287 LEU A O 1
ATOM 2226 N N . VAL A 1 288 ? -9.460 -5.564 -4.218 1.00 71.44 288 VAL A N 1
ATOM 2227 C CA . VAL A 1 288 ? -8.261 -4.830 -4.666 1.00 71.44 288 VAL A CA 1
ATOM 2228 C C . VAL A 1 288 ? -8.637 -3.808 -5.723 1.00 71.44 288 VAL A C 1
ATOM 2230 O O . VAL A 1 288 ? -8.253 -2.650 -5.645 1.00 71.44 288 VAL A O 1
ATOM 2233 N N . SER A 1 289 ? -9.457 -4.213 -6.693 1.00 70.94 289 SER A N 1
ATOM 2234 C CA . SER A 1 289 ? -9.839 -3.335 -7.795 1.00 70.94 289 SER A CA 1
ATOM 2235 C C . SER A 1 289 ? -10.580 -2.074 -7.339 1.00 70.94 289 SER A C 1
ATOM 2237 O O . SER A 1 289 ? -10.571 -1.097 -8.077 1.00 70.94 289 SER A O 1
ATOM 2239 N N . LYS A 1 290 ? -11.192 -2.071 -6.147 1.00 75.44 290 LYS A N 1
ATOM 2240 C CA . LYS A 1 290 ? -12.008 -0.961 -5.630 1.00 75.44 290 LYS A CA 1
ATOM 2241 C C . LYS A 1 290 ? -11.339 -0.156 -4.516 1.00 75.44 290 LYS A C 1
ATOM 2243 O O . LYS A 1 290 ? -11.859 0.895 -4.161 1.00 75.44 290 LYS A O 1
ATOM 2248 N N . MET A 1 291 ? -10.233 -0.645 -3.952 1.00 84.62 291 MET A N 1
ATOM 2249 C CA . MET A 1 291 ? -9.533 0.048 -2.869 1.00 84.62 291 MET A CA 1
ATOM 2250 C C . MET A 1 291 ? -8.707 1.231 -3.388 1.00 84.62 291 MET A C 1
ATOM 2252 O O . MET A 1 291 ? -8.404 1.310 -4.577 1.00 84.62 291 MET A O 1
ATOM 2256 N N . LEU A 1 292 ? -8.283 2.107 -2.474 1.00 91.62 292 LEU A N 1
ATOM 2257 C CA . LEU A 1 292 ? -7.319 3.164 -2.769 1.00 91.62 292 LEU A CA 1
ATOM 2258 C C . LEU A 1 292 ? -5.990 2.550 -3.231 1.00 91.62 292 LEU A C 1
ATOM 2260 O O . LEU A 1 292 ? -5.368 1.784 -2.489 1.00 91.62 292 LEU A O 1
ATOM 2264 N N . GLN A 1 293 ? -5.547 2.904 -4.435 1.00 92.12 293 GLN A N 1
ATOM 2265 C CA . GLN A 1 293 ? -4.269 2.450 -4.980 1.00 92.12 293 GLN A CA 1
ATOM 2266 C C . GLN A 1 293 ? -3.397 3.617 -5.425 1.00 92.12 293 GLN A C 1
ATOM 2268 O O . GLN A 1 293 ? -3.893 4.646 -5.879 1.00 92.12 293 GLN A O 1
ATOM 2273 N N . VAL A 1 294 ? -2.086 3.423 -5.327 1.00 93.75 294 VAL A N 1
ATOM 2274 C CA . VAL A 1 294 ? -1.074 4.349 -5.825 1.00 93.75 294 VAL A CA 1
ATOM 2275 C C . VAL A 1 294 ? -0.035 3.556 -6.602 1.00 93.75 294 VAL A C 1
ATOM 2277 O O . VAL A 1 294 ? 0.666 2.732 -6.018 1.00 93.75 294 VAL A O 1
ATOM 2280 N N . GLN A 1 295 ? 0.080 3.820 -7.899 1.00 92.38 295 GLN A N 1
ATOM 2281 C CA . GLN A 1 295 ? 1.129 3.270 -8.747 1.00 92.38 295 GLN A CA 1
ATOM 2282 C C . GLN A 1 295 ? 2.263 4.285 -8.858 1.00 92.38 295 GLN A C 1
ATOM 2284 O O . GLN A 1 295 ? 2.128 5.315 -9.515 1.00 92.38 295 GLN A O 1
ATOM 2289 N N . CYS A 1 296 ? 3.389 4.008 -8.212 1.00 87.81 296 CYS A N 1
ATOM 2290 C CA . CYS A 1 296 ? 4.588 4.824 -8.328 1.00 87.81 296 CYS A CA 1
ATOM 2291 C C . CYS A 1 296 ? 5.310 4.518 -9.644 1.00 87.81 296 CYS A C 1
ATOM 2293 O O . CYS A 1 296 ? 5.675 3.365 -9.900 1.00 87.81 296 CYS A O 1
ATOM 2295 N N . LEU A 1 297 ? 5.561 5.550 -10.449 1.00 81.06 297 LEU A N 1
ATOM 2296 C CA . LEU A 1 297 ? 6.143 5.396 -11.777 1.00 81.06 297 LEU A CA 1
ATOM 2297 C C . LEU A 1 297 ? 7.677 5.415 -11.717 1.00 81.06 297 LEU A C 1
ATOM 2299 O O . LEU A 1 297 ? 8.302 6.204 -10.998 1.00 81.06 297 LEU A O 1
ATOM 2303 N N . ALA A 1 298 ? 8.289 4.514 -12.480 1.00 82.56 298 ALA A N 1
ATOM 2304 C CA . ALA A 1 298 ? 9.733 4.377 -12.606 1.00 82.56 298 ALA A CA 1
ATOM 2305 C C . ALA A 1 298 ? 10.141 4.534 -14.071 1.00 82.56 298 ALA A C 1
ATOM 2307 O O . ALA A 1 298 ? 9.423 4.102 -14.966 1.00 82.56 298 ALA A O 1
ATOM 2308 N N . GLN A 1 299 ? 11.321 5.095 -14.295 1.00 79.50 299 GLN A N 1
ATOM 2309 C CA . GLN A 1 299 ? 11.980 5.151 -15.594 1.00 79.50 299 GLN A CA 1
ATOM 2310 C C . GLN A 1 299 ? 13.416 4.647 -15.458 1.00 79.50 299 GLN A C 1
ATOM 2312 O O . GLN A 1 299 ? 13.978 4.634 -14.361 1.00 79.50 299 GLN A O 1
ATOM 2317 N N . VAL A 1 300 ? 14.035 4.255 -16.566 1.00 76.31 300 VAL A N 1
ATOM 2318 C CA . VAL A 1 300 ? 15.469 3.955 -16.586 1.00 76.31 300 VAL A CA 1
ATOM 2319 C C . VAL A 1 300 ? 16.224 5.266 -16.765 1.00 76.31 300 VAL A C 1
ATOM 2321 O O . VAL A 1 300 ? 15.967 6.011 -17.708 1.00 76.31 300 VAL A O 1
ATOM 2324 N N . ASP A 1 301 ? 17.143 5.572 -15.853 1.00 73.00 301 ASP A N 1
ATOM 2325 C CA . ASP A 1 301 ? 18.028 6.720 -16.022 1.00 73.00 301 ASP A CA 1
ATOM 2326 C C . ASP A 1 301 ? 19.012 6.420 -17.174 1.00 73.00 301 ASP A C 1
ATOM 2328 O O . ASP A 1 301 ? 19.770 5.451 -17.081 1.00 73.00 301 ASP A O 1
ATOM 2332 N N . PRO A 1 302 ? 19.026 7.213 -18.262 1.00 74.31 302 PRO A N 1
ATOM 2333 C CA . PRO A 1 302 ? 19.803 6.888 -19.457 1.00 74.31 302 PRO A CA 1
ATOM 2334 C C . PRO A 1 302 ? 21.318 6.943 -19.223 1.00 74.31 302 PRO A C 1
ATOM 2336 O O . PRO A 1 302 ? 22.069 6.338 -19.984 1.00 74.31 302 PRO A O 1
ATOM 2339 N N . ALA A 1 303 ? 21.780 7.644 -18.182 1.00 81.75 303 ALA A N 1
ATOM 2340 C CA . ALA A 1 303 ? 23.199 7.741 -17.862 1.00 81.75 303 ALA A CA 1
ATOM 2341 C C . ALA A 1 303 ? 23.684 6.564 -17.005 1.00 81.75 303 ALA A C 1
ATOM 2343 O O . ALA A 1 303 ? 24.807 6.097 -17.179 1.00 81.75 303 ALA A O 1
ATOM 2344 N N . THR A 1 304 ? 22.858 6.089 -16.069 1.00 82.94 304 THR A N 1
ATOM 2345 C CA . THR A 1 304 ? 23.256 5.029 -15.119 1.00 82.94 304 THR A CA 1
ATOM 2346 C C . THR A 1 304 ? 22.696 3.651 -15.463 1.00 82.94 304 THR A C 1
ATOM 2348 O O . THR A 1 304 ? 23.142 2.653 -14.897 1.00 82.94 304 THR A O 1
ATOM 2351 N N . LEU A 1 305 ? 21.717 3.590 -16.371 1.00 79.44 305 LEU A N 1
ATOM 2352 C CA . LEU A 1 305 ? 20.918 2.406 -16.704 1.00 79.44 305 LEU A CA 1
ATOM 2353 C C . LEU A 1 305 ? 20.217 1.777 -15.487 1.00 79.44 305 LEU A C 1
ATOM 2355 O O . LEU A 1 305 ? 19.800 0.621 -15.535 1.00 79.44 305 LEU A O 1
ATOM 2359 N N . GLN A 1 306 ? 20.082 2.528 -14.391 1.00 76.38 306 GLN A N 1
ATOM 2360 C CA . GLN A 1 306 ? 19.400 2.086 -13.180 1.00 76.38 306 GLN A CA 1
ATOM 2361 C C . GLN A 1 306 ? 17.953 2.596 -13.150 1.00 76.38 306 GLN A C 1
ATOM 2363 O O . GLN A 1 306 ? 17.684 3.710 -13.617 1.00 76.38 306 GLN A O 1
ATOM 2368 N N . PRO A 1 307 ? 17.015 1.831 -12.563 1.00 81.06 307 PRO A N 1
ATOM 2369 C CA . PRO A 1 307 ? 15.667 2.316 -12.306 1.00 81.06 307 PRO A CA 1
ATOM 2370 C C . PRO A 1 307 ? 15.677 3.530 -11.371 1.00 81.06 307 PRO A C 1
ATOM 2372 O O . PRO A 1 307 ? 16.302 3.518 -10.307 1.00 81.06 307 PRO A O 1
ATOM 2375 N N . ARG A 1 308 ? 14.932 4.568 -11.739 1.00 83.94 308 ARG A N 1
ATOM 2376 C CA . ARG A 1 308 ? 14.795 5.819 -10.994 1.00 83.94 308 ARG A CA 1
ATOM 2377 C C . ARG A 1 308 ? 13.340 6.272 -10.988 1.00 83.94 308 ARG A C 1
ATOM 2379 O O . ARG A 1 308 ? 12.617 6.093 -11.962 1.00 83.94 308 ARG A O 1
ATOM 2386 N N . SER A 1 309 ? 12.913 6.894 -9.893 1.00 86.62 309 SER A N 1
ATOM 2387 C CA . SER A 1 309 ? 11.565 7.455 -9.789 1.00 86.62 309 SER A CA 1
ATOM 2388 C C . SER A 1 309 ? 11.412 8.633 -10.746 1.00 86.62 309 SER A C 1
ATOM 2390 O O . SER A 1 309 ? 12.302 9.483 -10.833 1.00 86.62 309 SER A O 1
ATOM 2392 N N . THR A 1 310 ? 10.262 8.716 -11.408 1.00 82.62 310 THR A N 1
ATOM 2393 C CA . THR A 1 310 ? 9.889 9.883 -12.221 1.00 82.62 310 THR A CA 1
ATOM 2394 C C . THR A 1 310 ? 9.438 11.069 -11.357 1.00 82.62 310 THR A C 1
ATOM 2396 O O . THR A 1 310 ? 9.275 12.179 -11.856 1.00 82.62 310 THR A O 1
ATOM 2399 N N . GLY A 1 311 ? 9.220 10.854 -10.051 1.00 87.25 311 GLY A N 1
ATOM 2400 C CA . GLY A 1 311 ? 8.558 11.820 -9.170 1.00 87.25 311 GLY A CA 1
ATOM 2401 C C . GLY A 1 311 ? 7.044 11.905 -9.390 1.00 87.25 311 GLY A C 1
ATOM 2402 O O . GLY A 1 311 ? 6.402 12.805 -8.850 1.00 87.25 311 GLY A O 1
ATOM 2403 N N . GLN A 1 312 ? 6.472 10.980 -10.162 1.00 87.25 312 GLN A N 1
ATOM 2404 C CA . GLN A 1 312 ? 5.051 10.921 -10.490 1.00 87.25 312 GLN A CA 1
ATOM 2405 C C . GLN A 1 312 ? 4.444 9.587 -10.049 1.00 87.25 312 GLN A C 1
ATOM 2407 O O . GLN A 1 312 ? 5.136 8.578 -9.879 1.00 87.25 312 GLN A O 1
ATOM 2412 N N . ALA A 1 313 ? 3.132 9.595 -9.862 1.00 88.44 313 ALA A N 1
ATOM 2413 C CA . ALA A 1 313 ? 2.341 8.410 -9.592 1.00 88.44 313 ALA A CA 1
ATOM 2414 C C . ALA A 1 313 ? 0.963 8.522 -10.253 1.00 88.44 313 ALA A C 1
ATOM 2416 O O . ALA A 1 313 ? 0.525 9.613 -10.616 1.00 88.44 313 ALA A O 1
ATOM 2417 N N . LEU A 1 314 ? 0.273 7.392 -10.360 1.00 87.31 314 LEU A N 1
ATOM 2418 C CA . LEU A 1 314 ? -1.157 7.344 -10.641 1.00 87.31 314 LEU A CA 1
ATOM 2419 C C . LEU A 1 314 ? -1.888 6.988 -9.347 1.00 87.31 314 LEU A C 1
ATOM 2421 O O . LEU A 1 314 ? -1.498 6.041 -8.661 1.00 87.31 314 LEU A O 1
ATOM 2425 N N . VAL A 1 315 ? -2.938 7.729 -8.998 1.00 89.25 315 VAL A N 1
ATOM 2426 C CA . VAL A 1 315 ? -3.785 7.430 -7.837 1.00 89.25 315 VAL A CA 1
ATOM 2427 C C . VAL A 1 315 ? -5.173 7.003 -8.289 1.00 89.25 315 VAL A C 1
ATOM 2429 O O . VAL A 1 315 ? -5.827 7.688 -9.070 1.00 89.25 315 VAL A O 1
ATOM 2432 N N . LYS A 1 316 ? -5.641 5.882 -7.753 1.00 88.44 316 LYS A N 1
ATOM 2433 C CA . LYS A 1 316 ? -7.016 5.412 -7.892 1.00 88.44 316 LYS A CA 1
ATOM 2434 C C . LYS A 1 316 ? -7.723 5.596 -6.563 1.00 88.44 316 LYS A C 1
ATOM 2436 O O . LYS A 1 316 ? -7.363 4.943 -5.586 1.00 88.44 316 LYS A O 1
ATOM 2441 N N . LEU A 1 317 ? -8.698 6.497 -6.508 1.00 85.06 317 LEU A N 1
ATOM 2442 C CA . LEU A 1 317 ? -9.464 6.752 -5.287 1.00 85.06 317 LEU A CA 1
ATOM 2443 C C . LEU A 1 317 ? -10.484 5.634 -5.026 1.00 85.06 317 LEU A C 1
ATOM 2445 O O . LEU A 1 317 ? -10.957 4.987 -5.958 1.00 85.06 317 LEU A O 1
ATOM 2449 N N . ASP A 1 318 ? -10.829 5.425 -3.751 1.00 71.88 318 ASP A N 1
ATOM 2450 C CA . ASP A 1 318 ? -11.832 4.434 -3.341 1.00 71.88 318 ASP A CA 1
ATOM 2451 C C . ASP A 1 318 ? -13.136 4.630 -4.131 1.00 71.88 318 ASP A C 1
ATOM 2453 O O . ASP A 1 318 ? -13.644 5.746 -4.255 1.00 71.88 318 ASP A O 1
ATOM 2457 N N . SER A 1 319 ? -13.665 3.532 -4.671 1.00 66.31 319 SER A N 1
ATOM 2458 C CA . SER A 1 319 ? -14.908 3.496 -5.451 1.00 66.31 319 SER A CA 1
ATOM 2459 C C . SER A 1 319 ? -14.892 4.277 -6.778 1.00 66.31 319 SER A C 1
ATOM 2461 O O . SER A 1 319 ? -15.923 4.327 -7.451 1.00 66.31 319 SER A O 1
ATOM 2463 N N . SER A 1 320 ? -13.740 4.810 -7.201 1.00 72.06 320 SER A N 1
ATOM 2464 C CA . SER A 1 320 ? -13.503 5.281 -8.570 1.00 72.06 320 SER A CA 1
ATOM 2465 C C . SER A 1 320 ? -12.776 4.209 -9.379 1.00 72.06 320 SER A C 1
ATOM 2467 O O . SER A 1 320 ? -11.959 3.469 -8.839 1.00 72.06 320 SER A O 1
ATOM 2469 N N . ASN A 1 321 ? -13.061 4.116 -10.680 1.00 69.06 321 ASN A N 1
ATOM 2470 C CA . ASN A 1 321 ? -12.262 3.319 -11.618 1.00 69.06 321 ASN A CA 1
ATOM 2471 C C . ASN A 1 321 ? -11.212 4.143 -12.369 1.00 69.06 321 ASN A C 1
ATOM 2473 O O . ASN A 1 321 ? -10.403 3.565 -13.088 1.00 69.06 321 ASN A O 1
ATOM 2477 N N . GLU A 1 322 ? -11.218 5.457 -12.172 1.00 76.88 322 GLU A N 1
ATOM 2478 C CA . GLU A 1 322 ? -10.320 6.402 -12.820 1.00 76.88 322 GLU A CA 1
ATOM 2479 C C . GLU A 1 322 ? -8.965 6.452 -12.106 1.00 76.88 322 GLU A C 1
ATOM 2481 O O . GLU A 1 322 ? -8.892 6.442 -10.870 1.00 76.88 322 GLU A O 1
ATOM 2486 N N . TRP A 1 323 ? -7.899 6.516 -12.900 1.00 81.62 323 TRP A N 1
ATOM 2487 C CA . TRP A 1 323 ? -6.539 6.744 -12.433 1.00 81.62 323 TRP A CA 1
ATOM 2488 C C . TRP A 1 323 ? -6.163 8.195 -12.686 1.00 81.62 323 TRP A C 1
ATOM 2490 O O . TRP A 1 323 ? -6.137 8.650 -13.823 1.00 81.62 323 TRP A O 1
ATOM 2500 N N . LEU A 1 324 ? -5.848 8.916 -11.617 1.00 81.81 324 LEU A N 1
ATOM 2501 C CA . LEU A 1 324 ? -5.499 10.325 -11.683 1.00 81.81 324 LEU A CA 1
ATOM 2502 C C . LEU A 1 324 ? -3.975 10.486 -11.631 1.00 81.81 324 LEU A C 1
ATOM 2504 O O . LEU A 1 324 ? -3.348 9.975 -10.695 1.00 81.81 324 LEU A O 1
ATOM 2508 N N . PRO A 1 325 ? -3.355 11.210 -12.576 1.00 83.25 325 PRO A N 1
ATOM 2509 C CA . PRO A 1 325 ? -1.937 11.522 -12.503 1.00 83.25 325 PRO A CA 1
ATOM 2510 C C . PRO A 1 325 ? -1.656 12.519 -11.383 1.00 83.25 325 PRO A C 1
ATOM 2512 O O . PRO A 1 325 ? -2.293 13.568 -11.262 1.00 83.25 325 PRO A O 1
ATOM 2515 N N . VAL A 1 326 ? -0.664 12.204 -10.557 1.00 85.06 326 VAL A N 1
ATOM 2516 C CA . VAL A 1 326 ? -0.289 13.020 -9.404 1.00 85.06 326 VAL A CA 1
ATOM 2517 C C . VAL A 1 326 ? 1.220 13.127 -9.252 1.00 85.06 326 VAL A C 1
ATOM 2519 O O . VAL A 1 326 ? 1.986 12.243 -9.639 1.00 85.06 326 VAL A O 1
ATOM 2522 N N . ALA A 1 327 ? 1.662 14.223 -8.639 1.00 88.44 327 ALA A N 1
ATOM 2523 C CA . ALA A 1 327 ? 3.040 14.358 -8.200 1.00 88.44 327 ALA A CA 1
ATOM 2524 C C . ALA A 1 327 ? 3.260 13.587 -6.888 1.00 88.44 327 ALA A C 1
ATOM 2526 O O . ALA A 1 327 ? 2.443 13.656 -5.959 1.00 88.44 327 ALA A O 1
ATOM 2527 N N . LEU A 1 328 ? 4.392 12.887 -6.793 1.00 91.19 328 LEU A N 1
ATOM 2528 C CA . LEU A 1 328 ? 4.873 12.357 -5.522 1.00 91.19 328 LEU A CA 1
ATOM 2529 C C . LEU A 1 328 ? 5.405 13.505 -4.645 1.00 91.19 328 LEU A C 1
ATOM 2531 O O . LEU A 1 328 ? 5.987 14.465 -5.160 1.00 91.19 328 LEU A O 1
ATOM 2535 N N . PRO A 1 329 ? 5.268 13.406 -3.311 1.00 91.50 329 PRO A N 1
ATOM 2536 C CA . PRO A 1 329 ? 5.901 14.343 -2.392 1.00 91.50 329 PRO A CA 1
ATOM 2537 C C . PRO A 1 329 ? 7.410 14.428 -2.628 1.00 91.50 329 PRO A C 1
ATOM 2539 O O . PRO A 1 329 ? 8.095 13.409 -2.729 1.00 91.50 329 PRO A O 1
ATOM 2542 N N . LYS A 1 330 ? 7.947 15.652 -2.675 1.00 89.56 330 LYS A N 1
ATOM 2543 C CA . LYS A 1 330 ? 9.397 15.868 -2.729 1.00 89.56 330 LYS A CA 1
ATOM 2544 C C . LYS A 1 330 ? 9.997 15.582 -1.359 1.00 89.56 330 LYS A C 1
ATOM 2546 O O . LYS A 1 330 ? 9.743 16.306 -0.400 1.00 89.56 330 LYS A O 1
ATOM 2551 N N . ILE A 1 331 ? 10.803 14.531 -1.282 1.00 89.50 331 ILE A N 1
ATOM 2552 C CA . ILE A 1 331 ? 11.490 14.116 -0.061 1.00 89.50 331 ILE A CA 1
ATOM 2553 C C . ILE A 1 331 ? 12.990 14.181 -0.346 1.00 89.50 331 ILE A C 1
ATOM 2555 O O . ILE A 1 331 ? 13.523 13.371 -1.096 1.00 89.50 331 ILE A O 1
ATOM 2559 N N . GLU A 1 332 ? 13.675 15.164 0.235 1.00 87.81 332 GLU A N 1
ATOM 2560 C CA . GLU A 1 332 ? 15.100 15.406 -0.042 1.00 87.81 332 GLU A CA 1
ATOM 2561 C C . GLU A 1 332 ? 16.019 14.355 0.588 1.00 87.81 332 GLU A C 1
ATOM 2563 O O . GLU A 1 332 ? 17.111 14.084 0.092 1.00 87.81 332 GLU A O 1
ATOM 2568 N N . LYS A 1 333 ? 15.590 13.774 1.712 1.00 92.62 333 LYS A N 1
ATOM 2569 C CA . LYS A 1 333 ? 16.356 12.794 2.483 1.00 92.62 333 LYS A CA 1
ATOM 2570 C C . LYS A 1 333 ? 15.442 11.694 2.980 1.00 92.62 333 LYS A C 1
ATOM 2572 O O . LYS A 1 333 ? 14.316 11.961 3.393 1.00 92.62 333 LYS A O 1
ATOM 2577 N N . LYS A 1 334 ? 15.951 10.462 2.984 1.00 93.38 334 LYS A N 1
ATOM 2578 C CA . LYS A 1 334 ? 15.214 9.305 3.493 1.00 93.38 334 LYS A CA 1
ATOM 2579 C C . LYS A 1 334 ? 14.769 9.588 4.929 1.00 93.38 334 LYS A C 1
ATOM 2581 O O . LYS A 1 334 ? 15.598 9.876 5.791 1.00 93.38 334 LYS A O 1
ATOM 2586 N N . ILE A 1 335 ? 13.463 9.516 5.176 1.00 95.38 335 ILE A N 1
ATOM 2587 C CA . ILE A 1 335 ? 12.900 9.722 6.512 1.00 95.38 335 ILE A CA 1
ATOM 2588 C C . ILE A 1 335 ? 13.205 8.470 7.327 1.00 95.38 335 ILE A C 1
ATOM 2590 O O . ILE A 1 335 ? 12.729 7.393 6.982 1.00 95.38 335 ILE A O 1
ATOM 2594 N N . THR A 1 336 ? 14.010 8.607 8.376 1.00 95.50 336 THR A N 1
ATOM 2595 C CA . THR A 1 336 ? 14.356 7.521 9.312 1.00 95.50 336 THR A CA 1
ATOM 2596 C C . THR A 1 336 ? 13.983 7.840 10.760 1.00 95.50 336 THR A C 1
ATOM 2598 O O . THR A 1 336 ? 14.099 6.969 11.619 1.00 95.50 336 THR A O 1
ATOM 2601 N N . GLN A 1 337 ? 13.529 9.072 11.028 1.00 94.62 337 GLN A N 1
ATOM 2602 C CA . GLN A 1 337 ? 12.988 9.526 12.310 1.00 94.62 337 GLN A CA 1
ATOM 2603 C C . GLN A 1 337 ? 11.556 10.030 12.098 1.00 94.62 337 GLN A C 1
ATOM 2605 O O . GLN A 1 337 ? 11.342 10.899 11.248 1.00 94.62 337 GLN A O 1
ATOM 2610 N N . PHE A 1 338 ? 10.612 9.460 12.847 1.00 94.31 338 PHE A N 1
ATOM 2611 C CA . PHE A 1 338 ? 9.163 9.619 12.693 1.00 94.31 338 PHE A CA 1
ATOM 2612 C C . PHE A 1 338 ? 8.486 10.075 13.984 1.00 94.31 338 PHE A C 1
ATOM 2614 O O . PHE A 1 338 ? 8.959 9.696 15.080 1.00 94.31 338 PHE A O 1
#

Secondary structure (DSSP, 8-state):
---HHHHHHHHHHHHHHHHHHHHHHHHHHHHHHHHGGGT-HHHHHHHHHHHHHHHHHHHHHHHHHHHHHHTT--GGG--HHHHHHHHHHH-HHHHHHHHHHHHHTTPPPPHHHHHHHHHS--SS--BS--GGGGHHHHS-EEEE-STTSSHHHHHHHHHHHHHHTT-EEEEE-TTS-GGGSBTSEEE-SHHHHHHHHHHHHHHHHHHHHHHHT-SS-HHHHHHTPPPEEEEETTGGGHHHH-S-HHHHHHHHHHHHHTSTTTT--EEEE-SS-SGGGTTT-TT-HHHHHHSEEEEEEEEE-TTT-SEEEEEEEEEE-TT--PEEEEEPP--SS---B-

Sequence (338 aa):
MRDKSDWQDLASDSISESGAQFLLLMSMVSGMATVAFTGSIPGGLIVGGWLVHLAIKRASEYVNSEIAIARGLVPHVLKGQNLKEYEKQYGIEVTATEIETAAELGCSVSADAQDLLDDAPMPAAPATSTEWTQNLVKQTALIWGNQGGGKSWLARYVVKLKKDAGYRVIVCDPDSNRSEWKGVESYHTWEDIEAQIRLYVDELERRLADLNNSDKSEDEWRAGLQPIALITEEATTYGDFIKDKALLEKFGKLALTKSRKPMMPLTVVAHNNTQLCLFGIKGLFNLVSKMLQVQCLAQVDPATLQPRSTGQALVKLDSSNEWLPVALPKIEKKITQF